Protein AF-A0A5P1F1Z2-F1 (afdb_monomer_lite)

Radius of gyration: 34.34 Å; chains: 1; bounding box: 66×101×132 Å

Sequence (337 aa):
MGNQSSQGMSGHKLADQNMMNNTSLPDGGVPPQYSQQPGVPIEAIGLPDGGVPPQSQAHASQMPQAHASQMPQNQAPQMPSSSQPIDLSSLEGPGSRTSATLPPAQSPPSAVRPGQVPRGAPAPVCFKTGLAHLEQNQLPDALSCLDEGFLALAKDQSRGADIKAQATICAQYKIAVAILQEISRLQKVQGAGTLSAKEEMARLSRHLGSLPLLAKHRINCIRTAIKRNMEVQNYAYAKQMLDLLLSKAPPTKQDELRSLIDMCVQRGLSNKSIDPLEDPSQFCAATLSRLSTIGHDICDLCGAKFSALSTPGCIICGMGSIKRSDSQAGPIPSPFG

pLDDT: mean 73.51, std 27.41, range [28.22, 98.69]

InterPro domains:
  IPR045160 Autophagy-related protein 16 [PTHR19878] (55-294)

Foldseek 3Di:
DDDDDDDDDDDDDDDDDDDDDDDDDDDDDDDDDDDDDDDDDDDDDDDDDDDDDDDDDDDDDDDDDDDDDDDDDDDDDDDDPPPDQDDPVVPDDPDDDDDDDDDDDDDDDPQDDQPDAPAPDALVVLQVNLVNCVVVVVLVNSLSSLLSSLVNLVVCVVVVDQCQVVLQQSLLSNLLSVLSVLLVVLVVPDDPDDLVSLLVNLLSLLLNLPGPYDPVSNLVSLVSNLSSQVVNLQLLSNLVSLVVCLVVDDPVCNVVSVVSNVVSVVSPNHRDRDDPPFDSNAAASVPRHGEDPAFWKAFPRRGGIHNDDPDQADPRSRPTGIDHPVVVPDPDPDPVD

Structure (mmCIF, N/CA/C/O backbone):
data_AF-A0A5P1F1Z2-F1
#
_entry.id   AF-A0A5P1F1Z2-F1
#
loop_
_atom_site.group_PDB
_atom_site.id
_atom_site.type_symbol
_atom_site.label_atom_id
_atom_site.label_alt_id
_atom_site.label_comp_id
_atom_site.label_asym_id
_atom_site.label_entity_id
_atom_site.label_seq_id
_atom_site.pdbx_PDB_ins_code
_atom_site.Cartn_x
_atom_site.Cartn_y
_atom_site.Cartn_z
_atom_site.occupancy
_atom_site.B_iso_or_equiv
_atom_site.auth_seq_id
_atom_site.auth_comp_id
_atom_site.auth_asym_id
_atom_site.auth_atom_id
_atom_site.pdbx_PDB_model_num
ATOM 1 N N . MET A 1 1 ? 8.628 5.276 -65.925 1.00 36.75 1 MET A N 1
ATOM 2 C CA . MET A 1 1 ? 9.294 5.919 -67.080 1.00 36.75 1 MET A CA 1
ATOM 3 C C . MET A 1 1 ? 8.549 7.216 -67.395 1.00 36.75 1 MET A C 1
ATOM 5 O O . MET A 1 1 ? 7.341 7.121 -67.527 1.00 36.75 1 MET A O 1
ATOM 9 N N . GLY A 1 2 ? 9.260 8.359 -67.473 1.00 35.97 2 GLY A N 1
ATOM 10 C CA . GLY A 1 2 ? 8.822 9.681 -68.009 1.00 35.97 2 GLY A CA 1
ATOM 11 C C . GLY A 1 2 ? 7.832 10.482 -67.135 1.00 35.97 2 GLY A C 1
ATOM 12 O O . GLY A 1 2 ? 6.721 10.006 -66.983 1.00 35.97 2 GLY A O 1
ATOM 13 N N . ASN A 1 3 ? 8.140 11.588 -66.421 1.00 37.88 3 ASN A N 1
ATOM 14 C CA . ASN A 1 3 ? 8.578 12.961 -66.819 1.00 37.88 3 ASN A CA 1
ATOM 15 C C . ASN A 1 3 ? 7.667 13.599 -67.898 1.00 37.88 3 ASN A C 1
ATOM 17 O O . ASN A 1 3 ? 7.377 12.911 -68.863 1.00 37.88 3 ASN A O 1
ATOM 21 N N . GLN A 1 4 ? 7.206 14.864 -67.898 1.00 38.91 4 GLN A N 1
ATOM 22 C CA . GLN A 1 4 ? 7.519 16.156 -67.237 1.00 38.91 4 GLN A CA 1
ATOM 23 C C . GLN A 1 4 ? 6.323 17.120 -67.531 1.00 38.91 4 GLN A C 1
ATOM 25 O O . GLN A 1 4 ? 5.710 16.989 -68.584 1.00 38.91 4 GLN A O 1
ATOM 30 N N . SER A 1 5 ? 5.825 17.930 -66.585 1.00 38.75 5 SER A N 1
ATOM 31 C CA . SER A 1 5 ? 6.079 19.381 -66.356 1.00 38.75 5 SER A CA 1
ATOM 32 C C . SER A 1 5 ? 5.550 20.393 -67.391 1.00 38.75 5 SER A C 1
ATOM 34 O O . SER A 1 5 ? 5.929 20.322 -68.555 1.00 38.75 5 SER A O 1
ATOM 36 N N . SER A 1 6 ? 4.801 21.407 -66.911 1.00 40.97 6 SER A N 1
ATOM 37 C CA . SER A 1 6 ? 4.864 22.867 -67.229 1.00 40.97 6 SER A CA 1
ATOM 38 C C . SER A 1 6 ? 3.566 23.567 -66.773 1.00 40.97 6 SER A C 1
ATOM 40 O O . SER A 1 6 ? 2.510 22.961 -66.874 1.00 40.97 6 SER A O 1
ATOM 42 N N . GLN A 1 7 ? 3.472 24.836 -66.368 1.00 37.56 7 GLN A N 1
ATOM 43 C CA . GLN A 1 7 ? 4.315 25.844 -65.706 1.00 37.56 7 GLN A CA 1
ATOM 44 C C . GLN A 1 7 ? 3.426 27.112 -65.601 1.00 37.56 7 GLN A C 1
ATOM 46 O O . GLN A 1 7 ? 2.549 27.312 -66.437 1.00 37.56 7 GLN A O 1
ATOM 51 N N . GLY A 1 8 ? 3.679 27.979 -64.619 1.00 30.83 8 GLY A N 1
ATOM 52 C CA . GLY A 1 8 ? 3.119 29.340 -64.521 1.00 30.83 8 GLY A CA 1
ATOM 53 C C . GLY A 1 8 ? 3.300 29.876 -63.096 1.00 30.83 8 GLY A C 1
ATOM 54 O O . GLY A 1 8 ? 2.526 29.516 -62.220 1.00 30.83 8 GLY A O 1
ATOM 55 N N . MET A 1 9 ? 4.484 30.399 -62.741 1.00 35.78 9 MET A N 1
ATOM 56 C CA . MET A 1 9 ? 4.899 31.825 -62.765 1.00 35.78 9 MET A CA 1
ATOM 57 C C . MET A 1 9 ? 4.014 32.745 -61.906 1.00 35.78 9 MET A C 1
ATOM 59 O O . MET A 1 9 ? 2.803 32.706 -62.041 1.00 35.78 9 MET A O 1
ATOM 63 N N . SER A 1 10 ? 4.498 33.681 -61.086 1.00 35.19 10 SER A N 1
ATOM 64 C CA . SER A 1 10 ? 5.821 34.039 -60.553 1.00 35.19 10 SER A CA 1
ATOM 65 C C . SER A 1 10 ? 5.610 35.187 -59.546 1.00 35.19 10 SER A C 1
ATOM 67 O O . SER A 1 10 ? 4.770 36.046 -59.790 1.00 35.19 10 SER A O 1
ATOM 69 N N . GLY A 1 11 ? 6.466 35.266 -58.518 1.00 31.22 11 GLY A N 1
ATOM 70 C CA . GLY A 1 11 ? 6.933 36.528 -57.916 1.00 31.22 11 GLY A CA 1
ATOM 71 C C . GLY A 1 11 ? 6.224 37.036 -56.648 1.00 31.22 11 GLY A C 1
ATOM 72 O O . GLY A 1 11 ? 5.019 36.918 -56.518 1.00 31.22 11 GLY A O 1
ATOM 73 N N . HIS A 1 12 ? 6.880 37.688 -55.684 1.00 35.38 12 HIS A N 1
ATOM 74 C CA . HIS A 1 12 ? 8.291 37.789 -55.286 1.00 35.38 12 HIS A CA 1
ATOM 75 C C . HIS A 1 12 ? 8.329 38.651 -53.996 1.00 35.38 12 HIS A C 1
ATOM 77 O O . HIS A 1 12 ? 7.700 39.697 -54.030 1.00 35.38 12 HIS A O 1
ATOM 83 N N . LYS A 1 13 ? 9.110 38.250 -52.963 1.00 33.03 13 LYS A N 1
ATOM 84 C CA . LYS A 1 13 ? 9.876 39.061 -51.951 1.00 33.03 13 LYS A CA 1
ATOM 85 C C . LYS A 1 13 ? 9.152 40.205 -51.172 1.00 33.03 13 LYS A C 1
ATOM 87 O O . LYS A 1 13 ? 8.266 40.842 -51.694 1.00 33.03 13 LYS A O 1
ATOM 92 N N . LEU A 1 14 ? 9.522 40.686 -49.980 1.00 35.00 14 LEU A N 1
ATOM 93 C CA . LEU A 1 14 ? 10.426 40.391 -48.853 1.00 35.00 14 LEU A CA 1
ATOM 94 C C . LEU A 1 14 ? 10.110 41.460 -47.770 1.00 35.00 14 LEU A C 1
ATOM 96 O O . LEU A 1 14 ? 9.787 42.584 -48.130 1.00 35.00 14 LEU A O 1
ATOM 100 N N . ALA A 1 15 ? 10.333 41.104 -46.501 1.00 31.34 15 ALA A N 1
ATOM 101 C CA . ALA A 1 15 ? 10.934 41.918 -45.429 1.00 31.34 15 ALA A CA 1
ATOM 102 C C . ALA A 1 15 ? 10.286 43.247 -44.939 1.00 31.34 15 ALA A C 1
ATOM 104 O O . ALA A 1 15 ? 10.324 44.268 -45.611 1.00 31.34 15 ALA A O 1
ATOM 105 N N . ASP A 1 16 ? 9.867 43.189 -43.663 1.00 32.97 16 ASP A N 1
ATOM 106 C CA . ASP A 1 16 ? 10.352 44.000 -42.522 1.00 32.97 16 ASP A CA 1
ATOM 107 C C . ASP A 1 16 ? 10.074 45.520 -42.464 1.00 32.97 16 ASP A C 1
ATOM 109 O O . ASP A 1 16 ? 10.599 46.281 -43.271 1.00 32.97 16 ASP A O 1
ATOM 113 N N . GLN A 1 17 ? 9.342 45.969 -41.426 1.00 34.69 17 GLN A N 1
ATOM 114 C CA . GLN A 1 17 ? 9.827 46.908 -40.386 1.00 34.69 17 GLN A CA 1
ATOM 115 C C . GLN A 1 17 ? 8.712 47.616 -39.582 1.00 34.69 17 GLN A C 1
ATOM 117 O O . GLN A 1 17 ? 7.729 48.107 -40.125 1.00 34.69 17 GLN A O 1
ATOM 122 N N . ASN A 1 18 ? 9.006 47.758 -38.282 1.00 32.47 18 ASN A N 1
ATOM 123 C CA . ASN A 1 18 ? 8.687 48.860 -37.361 1.00 32.47 18 ASN A CA 1
ATOM 124 C C . ASN A 1 18 ? 7.227 49.257 -37.078 1.00 32.47 18 ASN A C 1
ATOM 126 O O . ASN A 1 18 ? 6.595 50.002 -37.822 1.00 32.47 18 ASN A O 1
ATOM 130 N N . MET A 1 19 ? 6.790 48.954 -35.850 1.00 34.12 19 MET A N 1
ATOM 131 C CA . MET A 1 19 ? 5.831 49.782 -35.117 1.00 34.12 19 MET A CA 1
ATOM 132 C C . MET A 1 19 ? 6.546 50.547 -33.997 1.00 34.12 19 MET A C 1
ATOM 134 O O . MET A 1 19 ? 6.889 49.983 -32.962 1.00 34.12 19 MET A O 1
ATOM 138 N N . MET A 1 20 ? 6.719 51.852 -34.205 1.00 32.72 20 MET A N 1
ATOM 139 C CA . MET A 1 20 ? 6.842 52.852 -33.147 1.00 32.72 20 MET A CA 1
ATOM 140 C C . MET A 1 20 ? 5.587 53.720 -33.188 1.00 32.72 20 MET A C 1
ATOM 142 O O . MET A 1 20 ? 5.304 54.343 -34.208 1.00 32.72 20 MET A O 1
ATOM 146 N N . ASN A 1 21 ? 4.873 53.816 -32.068 1.00 33.59 21 ASN A N 1
ATOM 147 C CA . ASN A 1 21 ? 4.152 55.039 -31.746 1.00 33.59 21 ASN A CA 1
ATOM 148 C C . ASN A 1 21 ? 4.405 55.379 -30.277 1.00 33.59 21 ASN A C 1
ATOM 150 O O . ASN A 1 21 ? 4.153 54.573 -29.384 1.00 33.59 21 ASN A O 1
ATOM 154 N N . ASN A 1 22 ? 4.970 56.562 -30.071 1.00 30.83 22 ASN A N 1
ATOM 155 C CA . ASN A 1 22 ? 5.414 57.116 -28.804 1.00 30.83 22 ASN A CA 1
ATOM 156 C C . ASN A 1 22 ? 4.449 58.259 -28.459 1.00 30.83 22 ASN A C 1
ATOM 158 O O . ASN A 1 22 ? 4.303 59.178 -29.261 1.00 30.83 22 ASN A O 1
ATOM 162 N N . THR A 1 23 ? 3.797 58.222 -27.294 1.00 36.44 23 THR A N 1
ATOM 163 C CA . THR A 1 23 ? 3.084 59.390 -26.739 1.00 36.44 23 THR A CA 1
ATOM 164 C C . THR A 1 23 ? 3.276 59.433 -25.217 1.00 36.44 23 THR A C 1
ATOM 166 O O . THR A 1 23 ? 3.279 58.395 -24.563 1.00 36.44 23 THR A O 1
ATOM 169 N N . SER A 1 24 ? 3.514 60.638 -24.701 1.00 31.34 24 SER A N 1
ATOM 170 C CA . SER A 1 24 ? 4.320 60.986 -23.518 1.00 31.34 24 SER A CA 1
ATOM 171 C C . SER A 1 24 ? 3.648 60.945 -22.121 1.00 31.34 24 SER A C 1
ATOM 173 O O . SER A 1 24 ? 2.429 60.945 -21.998 1.00 31.34 24 SER A O 1
ATOM 175 N N . LEU A 1 25 ? 4.527 60.971 -21.100 1.00 40.53 25 LEU A N 1
ATOM 176 C CA . LEU A 1 25 ? 4.427 61.071 -19.615 1.00 40.53 25 LEU A CA 1
ATOM 177 C C . LEU A 1 25 ? 3.716 62.350 -19.058 1.00 40.53 25 LEU A C 1
ATOM 179 O O . LEU A 1 25 ? 3.569 63.283 -19.851 1.00 40.53 25 LEU A O 1
ATOM 183 N N . PRO A 1 26 ? 3.346 62.480 -17.740 1.00 49.75 26 PRO A N 1
ATOM 184 C CA . PRO A 1 26 ? 4.296 62.395 -16.601 1.00 49.75 26 PRO A CA 1
ATOM 185 C C . PRO A 1 26 ? 3.831 61.845 -15.217 1.00 49.75 26 PRO A C 1
ATOM 187 O O . PRO A 1 26 ? 2.659 61.859 -14.866 1.00 49.75 26 PRO A O 1
ATOM 190 N N . ASP A 1 27 ? 4.862 61.432 -14.461 1.00 34.22 27 ASP A N 1
ATOM 191 C CA . ASP A 1 27 ? 5.169 61.552 -13.014 1.00 34.22 27 ASP A CA 1
ATOM 192 C C . ASP A 1 27 ? 4.266 60.974 -11.895 1.00 34.22 27 ASP A C 1
ATOM 194 O O . ASP A 1 27 ? 3.055 61.177 -11.856 1.00 34.22 27 ASP A O 1
ATOM 198 N N . GLY A 1 28 ? 4.908 60.312 -10.913 1.00 32.97 28 GLY A N 1
ATOM 199 C CA . GLY A 1 28 ? 4.267 59.894 -9.656 1.00 32.97 28 GLY A CA 1
ATOM 200 C C . GLY A 1 28 ? 4.899 58.728 -8.870 1.00 32.97 28 GLY A C 1
ATOM 201 O O . GLY A 1 28 ? 4.294 57.668 -8.780 1.00 32.97 28 GLY A O 1
ATOM 202 N N . GLY A 1 29 ? 6.057 58.954 -8.233 1.00 33.00 29 GLY A N 1
ATOM 203 C CA . GLY A 1 29 ? 6.333 58.538 -6.838 1.00 33.00 29 GLY A CA 1
ATOM 204 C C . GLY A 1 29 ? 6.686 57.074 -6.488 1.00 33.00 29 GLY A C 1
ATOM 205 O O . GLY A 1 29 ? 5.835 56.192 -6.445 1.00 33.00 29 GLY A O 1
ATOM 206 N N . VAL A 1 30 ? 7.942 56.865 -6.076 1.00 53.56 30 VAL A N 1
ATOM 207 C CA . VAL A 1 30 ? 8.497 55.672 -5.394 1.00 53.56 30 VAL A CA 1
ATOM 208 C C . VAL A 1 30 ? 8.371 55.761 -3.851 1.00 53.56 30 VAL A C 1
ATOM 210 O O . VAL A 1 30 ? 8.338 56.872 -3.321 1.00 53.56 30 VAL A O 1
ATOM 213 N N . PRO A 1 31 ? 8.331 54.634 -3.101 1.00 40.84 31 PRO A N 1
ATOM 214 C CA . PRO A 1 31 ? 8.207 54.622 -1.632 1.00 40.84 31 PRO A CA 1
ATOM 215 C C . PRO A 1 31 ? 9.549 54.859 -0.892 1.00 40.84 31 PRO A C 1
ATOM 217 O O . PRO A 1 31 ? 10.604 54.516 -1.429 1.00 40.84 31 PRO A O 1
ATOM 220 N N . PRO A 1 32 ? 9.551 55.416 0.341 1.00 48.81 32 PRO A N 1
ATOM 221 C CA . PRO A 1 32 ? 10.775 55.901 0.982 1.00 48.81 32 PRO A CA 1
ATOM 222 C C . PRO A 1 32 ? 11.567 54.820 1.738 1.00 48.81 32 PRO A C 1
ATOM 224 O O . PRO A 1 32 ? 11.016 54.017 2.491 1.00 48.81 32 PRO A O 1
ATOM 227 N N . GLN A 1 33 ? 12.894 54.884 1.587 1.00 33.22 33 GLN A N 1
ATOM 228 C CA . GLN A 1 33 ? 13.887 54.340 2.516 1.00 33.22 33 GLN A CA 1
ATOM 229 C C . GLN A 1 33 ? 14.176 55.348 3.640 1.00 33.22 33 GLN A C 1
ATOM 231 O O . GLN A 1 33 ? 14.249 56.550 3.389 1.00 33.22 33 GLN A O 1
ATOM 236 N N . TYR A 1 34 ? 14.453 54.842 4.845 1.00 33.78 34 TYR A N 1
ATOM 237 C CA . TYR A 1 34 ? 15.241 55.549 5.857 1.00 33.78 34 TYR A CA 1
ATOM 238 C C . TYR A 1 34 ? 16.597 54.857 6.023 1.00 33.78 34 TYR A C 1
ATOM 240 O O . TYR A 1 34 ? 16.687 53.634 6.130 1.00 33.78 34 TYR A O 1
ATOM 248 N N . SER A 1 35 ? 17.642 55.674 6.032 1.00 35.44 35 SER A N 1
ATOM 249 C CA . SER A 1 35 ? 19.062 55.337 6.145 1.00 35.44 35 SER A CA 1
ATOM 250 C C . SER A 1 35 ? 19.679 55.972 7.398 1.00 35.44 35 SER A C 1
ATOM 252 O O . SER A 1 35 ? 19.131 56.955 7.895 1.00 35.44 35 SER A O 1
ATOM 254 N N . GLN A 1 36 ? 20.831 55.421 7.825 1.00 32.22 36 GLN A N 1
ATOM 255 C CA . GLN A 1 36 ? 22.017 55.999 8.517 1.00 32.22 36 GLN A CA 1
ATOM 256 C C . GLN A 1 36 ? 22.515 55.008 9.608 1.00 32.22 36 GLN A C 1
ATOM 258 O O . GLN A 1 36 ? 21.797 54.767 10.568 1.00 32.22 36 GLN A O 1
ATOM 263 N N . GLN A 1 37 ? 23.591 54.220 9.421 1.00 33.00 37 GLN A N 1
ATOM 264 C CA . GLN A 1 37 ? 25.056 54.500 9.460 1.00 33.00 37 GLN A CA 1
ATOM 265 C C . GLN A 1 37 ? 25.729 54.145 10.828 1.00 33.00 37 GLN A C 1
ATOM 267 O O . GLN A 1 37 ? 25.004 53.906 11.787 1.00 33.00 37 GLN A O 1
ATOM 272 N N . PRO A 1 38 ? 27.072 53.937 10.912 1.00 47.50 38 PRO A N 1
ATOM 273 C CA . PRO A 1 38 ? 27.681 52.679 11.384 1.00 47.50 38 PRO A CA 1
ATOM 274 C C . PRO A 1 38 ? 28.637 52.800 12.598 1.00 47.50 38 PRO A C 1
ATOM 276 O O . PRO A 1 38 ? 29.061 53.890 12.966 1.00 47.50 38 PRO A O 1
ATOM 279 N N . GLY A 1 39 ? 29.064 51.656 13.158 1.00 28.84 39 GLY A N 1
ATOM 280 C CA . GLY A 1 39 ? 30.147 51.562 14.148 1.00 28.84 39 GLY A CA 1
ATOM 281 C C . GLY A 1 39 ? 30.684 50.129 14.319 1.00 28.84 39 GLY A C 1
ATOM 282 O O . GLY A 1 39 ? 29.922 49.172 14.385 1.00 28.84 39 GLY A O 1
ATOM 283 N N . VAL A 1 40 ? 32.007 50.003 14.369 1.00 32.97 40 VAL A N 1
ATOM 284 C CA . VAL A 1 40 ? 32.873 48.817 14.584 1.00 32.97 40 VAL A CA 1
ATOM 285 C C . VAL A 1 40 ? 33.793 49.132 15.799 1.00 32.97 40 VAL A C 1
ATOM 287 O O . VAL A 1 40 ? 33.890 50.328 16.084 1.00 32.97 40 VAL A O 1
ATOM 290 N N . PRO A 1 41 ? 34.577 48.223 16.453 1.00 44.91 41 PRO A N 1
ATOM 291 C CA . PRO A 1 41 ? 34.673 46.742 16.396 1.00 44.91 41 PRO A CA 1
ATOM 292 C C . PRO A 1 41 ? 35.081 46.001 17.741 1.00 44.91 41 PRO A C 1
ATOM 294 O O . PRO A 1 41 ? 35.204 46.618 18.789 1.00 44.91 41 PRO A O 1
ATOM 297 N N . ILE A 1 42 ? 35.354 44.678 17.623 1.00 32.62 42 ILE A N 1
ATOM 298 C CA . ILE A 1 42 ? 36.242 43.702 18.353 1.00 32.62 42 ILE A CA 1
ATOM 299 C C . ILE A 1 42 ? 35.989 43.183 19.804 1.00 32.62 42 ILE A C 1
ATOM 301 O O . ILE A 1 42 ? 35.963 43.921 20.779 1.00 32.62 42 ILE A O 1
ATOM 305 N N . GLU A 1 43 ? 36.010 41.835 19.869 1.00 29.06 43 GLU A N 1
ATOM 306 C CA . GLU A 1 43 ? 36.774 40.916 20.756 1.00 29.06 43 GLU A CA 1
ATOM 307 C C . GLU A 1 43 ? 36.082 40.125 21.884 1.00 29.06 43 GLU A C 1
ATOM 309 O O . GLU A 1 43 ? 35.294 40.618 22.681 1.00 29.06 43 GLU A O 1
ATOM 314 N N . ALA A 1 44 ? 36.409 38.828 21.890 1.00 37.28 44 ALA A N 1
ATOM 315 C CA . ALA A 1 44 ? 35.877 37.735 22.695 1.00 37.28 44 ALA A CA 1
ATOM 316 C C . ALA A 1 44 ? 36.915 37.261 23.727 1.00 37.28 44 ALA A C 1
ATOM 318 O O . ALA A 1 44 ? 38.100 37.417 23.461 1.00 37.28 44 ALA A O 1
ATOM 319 N N . ILE A 1 45 ? 36.481 36.615 24.825 1.00 33.84 45 ILE A N 1
ATOM 320 C CA . ILE A 1 45 ? 37.010 35.355 25.421 1.00 33.84 45 ILE A CA 1
ATOM 321 C C . ILE A 1 45 ? 36.436 35.151 26.846 1.00 33.84 45 ILE A C 1
ATOM 323 O O . ILE A 1 45 ? 36.417 36.091 27.635 1.00 33.84 45 ILE A O 1
ATOM 327 N N . GLY A 1 46 ? 36.050 33.908 27.195 1.00 28.50 46 GLY A N 1
ATOM 328 C CA . GLY A 1 46 ? 36.019 33.413 28.590 1.00 28.50 46 GLY A CA 1
ATOM 329 C C . GLY A 1 46 ? 34.849 32.492 29.007 1.00 28.50 46 GLY A C 1
ATOM 330 O O . GLY A 1 46 ? 33.791 32.979 29.380 1.00 28.50 46 GLY A O 1
ATOM 331 N N . LEU A 1 47 ? 35.066 31.167 29.004 1.00 33.94 47 LEU A N 1
ATOM 332 C CA . LEU A 1 47 ? 34.354 30.122 29.798 1.00 33.94 47 LEU A CA 1
ATOM 333 C C . LEU A 1 47 ? 34.880 30.132 31.274 1.00 33.94 47 LEU A C 1
ATOM 335 O O . LEU A 1 47 ? 35.892 30.812 31.469 1.00 33.94 47 LEU A O 1
ATOM 339 N N . PRO A 1 48 ? 34.410 29.335 32.283 1.00 51.03 48 PRO A N 1
ATOM 340 C CA . PRO A 1 48 ? 33.267 28.397 32.396 1.00 51.03 48 PRO A CA 1
ATOM 341 C C . PRO A 1 48 ? 32.509 28.375 33.778 1.00 51.03 48 PRO A C 1
ATOM 343 O O . PRO A 1 48 ? 32.844 29.093 34.711 1.00 51.03 48 PRO A O 1
ATOM 346 N N . ASP A 1 49 ? 31.522 27.465 33.862 1.00 35.19 49 ASP A N 1
ATOM 347 C CA . ASP A 1 49 ? 31.063 26.577 34.968 1.00 35.19 49 ASP A CA 1
ATOM 348 C C . ASP A 1 49 ? 30.536 27.038 36.355 1.00 35.19 49 ASP A C 1
ATOM 350 O O . ASP A 1 49 ? 31.205 27.715 37.127 1.00 35.19 49 ASP A O 1
ATOM 354 N N . GLY A 1 50 ? 29.400 26.416 36.733 1.00 31.84 50 GLY A N 1
ATOM 355 C CA . GLY A 1 50 ? 29.146 25.856 38.075 1.00 31.84 50 GLY A CA 1
ATOM 356 C C . GLY A 1 50 ? 28.321 26.666 39.093 1.00 31.84 50 GLY A C 1
ATOM 357 O O . GLY A 1 50 ? 28.792 27.661 39.630 1.00 31.84 50 GLY A O 1
ATOM 358 N N . GLY A 1 51 ? 27.142 26.155 39.495 1.00 29.02 51 GLY A N 1
ATOM 359 C CA . GLY A 1 51 ? 26.502 26.545 40.769 1.00 29.02 51 GLY A CA 1
ATOM 360 C C . GLY A 1 51 ? 25.011 26.197 40.933 1.00 29.02 51 GLY A C 1
ATOM 361 O O . GLY A 1 51 ? 24.155 26.773 40.273 1.00 29.02 51 GLY A O 1
ATOM 362 N N . VAL A 1 52 ? 24.702 25.277 41.854 1.00 44.22 52 VAL A N 1
ATOM 363 C CA . VAL A 1 52 ? 23.364 24.853 42.345 1.00 44.22 52 VAL A CA 1
ATOM 364 C C . VAL A 1 52 ? 22.805 25.835 43.401 1.00 44.22 52 VAL A C 1
ATOM 366 O O . VAL A 1 52 ? 23.613 26.364 44.162 1.00 44.22 52 VAL A O 1
ATOM 369 N N . PRO A 1 53 ? 21.472 26.019 43.571 1.00 39.44 53 PRO A N 1
ATOM 370 C CA . PRO A 1 53 ? 20.918 26.738 44.727 1.00 39.44 53 PRO A CA 1
ATOM 371 C C . PRO A 1 53 ? 20.334 25.812 45.831 1.00 39.44 53 PRO A C 1
ATOM 373 O O . PRO A 1 53 ? 19.776 24.758 45.510 1.00 39.44 53 PRO A O 1
ATOM 376 N N . PRO A 1 54 ? 20.424 26.196 47.127 1.00 46.91 54 PRO A N 1
ATOM 377 C CA . PRO A 1 54 ? 19.941 25.415 48.271 1.00 46.91 54 PRO A CA 1
ATOM 378 C C . PRO A 1 54 ? 18.522 25.789 48.753 1.00 46.91 54 PRO A C 1
ATOM 380 O O . PRO A 1 54 ? 17.956 26.819 48.392 1.00 46.91 54 PRO A O 1
ATOM 383 N N . GLN A 1 55 ? 17.973 24.903 49.594 1.00 41.97 55 GLN A N 1
ATOM 384 C CA . GLN A 1 55 ? 16.667 24.955 50.266 1.00 41.97 55 GLN A CA 1
ATOM 385 C C . GLN A 1 55 ? 16.549 26.058 51.333 1.00 41.97 55 GLN A C 1
ATOM 387 O O . GLN A 1 55 ? 17.502 26.300 52.072 1.00 41.97 55 GLN A O 1
ATOM 392 N N . SER A 1 56 ? 15.321 26.557 51.535 1.00 33.09 56 SER A N 1
ATOM 393 C CA . SER A 1 56 ? 14.907 27.259 52.761 1.00 33.09 56 SER A CA 1
ATOM 394 C C . SER A 1 56 ? 13.498 26.843 53.192 1.00 33.09 56 SER A C 1
ATOM 396 O O . SER A 1 56 ? 12.556 26.863 52.403 1.00 33.09 56 SER A O 1
ATOM 398 N N . GLN A 1 57 ? 13.387 26.465 54.465 1.00 36.50 57 GLN A N 1
ATOM 399 C CA . GLN A 1 57 ? 12.174 26.110 55.204 1.00 36.50 57 GLN A CA 1
ATOM 400 C C . GLN A 1 57 ? 11.345 27.354 55.568 1.00 36.50 57 GLN A C 1
ATOM 402 O O . GLN A 1 57 ? 11.906 28.426 55.785 1.00 36.50 57 GLN A O 1
ATOM 407 N N . ALA A 1 58 ? 10.030 27.194 55.751 1.00 31.52 58 ALA A N 1
ATOM 408 C CA . ALA A 1 58 ? 9.197 28.163 56.465 1.00 31.52 58 ALA A CA 1
ATOM 409 C C . ALA A 1 58 ? 8.226 27.455 57.424 1.00 31.52 58 ALA A C 1
ATOM 411 O O . ALA A 1 58 ? 7.557 26.486 57.066 1.00 31.52 58 ALA A O 1
ATOM 412 N N . HIS A 1 59 ? 8.220 27.956 58.659 1.00 31.08 59 HIS A N 1
ATOM 413 C CA . HIS A 1 59 ? 7.450 27.521 59.821 1.00 31.08 59 HIS A CA 1
ATOM 414 C C . HIS A 1 59 ? 5.975 27.963 59.775 1.00 31.08 59 HIS A C 1
ATOM 416 O O . HIS A 1 59 ? 5.620 28.957 59.148 1.00 31.08 59 HIS A O 1
ATOM 422 N N . ALA A 1 60 ? 5.144 27.224 60.514 1.00 30.25 60 ALA A N 1
ATOM 423 C CA . ALA A 1 60 ? 3.710 27.423 60.714 1.00 30.25 60 ALA A CA 1
ATOM 424 C C . ALA A 1 60 ? 3.364 28.460 61.803 1.00 30.25 60 ALA A C 1
ATOM 426 O O . ALA A 1 60 ? 4.061 28.516 62.813 1.00 30.25 60 ALA A O 1
ATOM 427 N N . SER A 1 61 ? 2.220 29.152 61.644 1.00 28.33 61 SER A N 1
ATOM 428 C CA . SER A 1 61 ? 1.466 29.846 62.710 1.00 28.33 61 SER A CA 1
ATOM 429 C C . SER A 1 61 ? -0.034 30.004 62.365 1.00 28.33 61 SER A C 1
ATOM 431 O O . SER A 1 61 ? -0.377 30.733 61.445 1.00 28.33 61 SER A O 1
ATOM 433 N N . GLN A 1 62 ? -0.879 29.293 63.128 1.00 30.80 62 GLN A N 1
ATOM 434 C CA . GLN A 1 62 ? -2.191 29.628 63.747 1.00 30.80 62 GLN A CA 1
ATOM 435 C C . GLN A 1 62 ? -3.404 30.235 62.965 1.00 30.80 62 GLN A C 1
ATOM 437 O O . GLN A 1 62 ? -3.293 31.127 62.139 1.00 30.80 62 GLN A O 1
ATOM 442 N N . MET A 1 63 ? -4.587 29.701 63.333 1.00 30.81 63 MET A N 1
ATOM 443 C CA . MET A 1 63 ? -6.011 29.897 62.919 1.00 30.81 63 MET A CA 1
ATOM 444 C C . MET A 1 63 ? -6.668 31.211 63.469 1.00 30.81 63 MET A C 1
ATOM 446 O O . MET A 1 63 ? -5.944 31.880 64.205 1.00 30.81 63 MET A O 1
ATOM 450 N N . PRO A 1 64 ? -7.983 31.586 63.262 1.00 47.81 64 PRO A N 1
ATOM 451 C CA . PRO A 1 64 ? -9.194 30.749 63.018 1.00 47.81 64 PRO A CA 1
ATOM 452 C C . PRO A 1 64 ? -10.349 31.251 62.076 1.00 47.81 64 PRO A C 1
ATOM 454 O O . PRO A 1 64 ? -10.526 32.434 61.827 1.00 47.81 64 PRO A O 1
ATOM 457 N N . GLN A 1 65 ? -11.168 30.266 61.647 1.00 31.75 65 GLN A N 1
ATOM 458 C CA . GLN A 1 65 ? -12.635 30.191 61.367 1.00 31.75 65 GLN A CA 1
ATOM 459 C C . GLN A 1 65 ?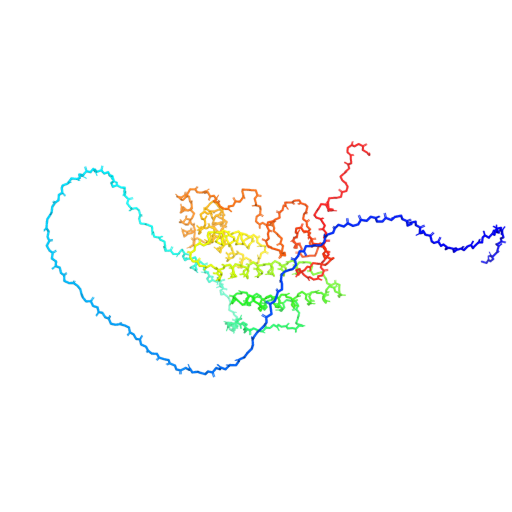 -13.440 31.277 60.600 1.00 31.75 65 GLN A C 1
ATOM 461 O O . GLN A 1 65 ? -13.584 32.398 61.070 1.00 31.75 65 GLN A O 1
ATOM 466 N N . ALA A 1 66 ? -14.194 30.835 59.569 1.00 29.23 66 ALA A N 1
ATOM 467 C CA . ALA A 1 66 ? -15.618 31.170 59.335 1.00 29.23 66 ALA A CA 1
ATOM 468 C C . ALA A 1 66 ? -16.297 30.202 58.321 1.00 29.23 66 ALA A C 1
ATOM 470 O O . ALA A 1 66 ? -15.632 29.478 57.588 1.00 29.23 66 ALA A O 1
ATOM 471 N N . HIS A 1 67 ? -17.632 30.173 58.354 1.00 29.36 67 HIS A N 1
ATOM 472 C CA . HIS A 1 67 ? -18.590 29.113 57.998 1.00 29.36 67 HIS A CA 1
ATOM 473 C C . HIS A 1 67 ? -19.070 28.973 56.526 1.00 29.36 67 HIS A C 1
ATOM 475 O O . HIS A 1 67 ? -19.110 29.950 55.791 1.00 29.36 67 HIS A O 1
ATOM 481 N N . ALA A 1 68 ? -19.642 27.777 56.250 1.00 29.42 68 ALA A N 1
ATOM 482 C CA . ALA A 1 68 ? -20.771 27.436 55.344 1.00 29.42 68 ALA A CA 1
ATOM 483 C C . ALA A 1 68 ? -20.496 27.447 53.812 1.00 29.42 68 ALA A C 1
ATOM 485 O O . ALA A 1 68 ? -19.810 28.317 53.309 1.00 29.42 68 ALA A O 1
ATOM 486 N N . SER A 1 69 ? -20.971 26.526 52.958 1.00 32.38 69 SER A N 1
ATOM 487 C CA . SER A 1 69 ? -22.171 25.673 52.970 1.00 32.38 69 SER A CA 1
ATOM 488 C C . SER A 1 69 ? -21.968 24.413 52.104 1.00 32.38 69 SER A C 1
ATOM 490 O O . SER A 1 69 ? -21.239 24.440 51.115 1.00 32.38 69 SER A O 1
ATOM 492 N N . GLN A 1 70 ? -22.648 23.324 52.469 1.00 32.38 70 GLN A N 1
ATOM 493 C CA . GLN A 1 70 ? -22.731 22.049 51.744 1.00 32.38 70 GLN A CA 1
ATOM 494 C C . GLN A 1 70 ? -23.832 22.081 50.670 1.00 32.38 70 GLN A C 1
ATOM 496 O O . GLN A 1 70 ? -24.908 22.615 50.921 1.00 32.38 70 GLN A O 1
ATOM 501 N N . MET A 1 71 ? -23.598 21.416 49.533 1.00 32.06 71 MET A N 1
ATOM 502 C CA . MET A 1 71 ? -24.635 20.877 48.638 1.00 32.06 71 MET A CA 1
ATOM 503 C C . MET A 1 71 ? -24.146 19.536 48.045 1.00 32.06 71 MET A C 1
ATOM 505 O O . MET A 1 71 ? -22.977 19.454 47.661 1.00 32.06 71 MET A O 1
ATOM 509 N N . PRO A 1 72 ? -24.987 18.482 47.976 1.00 43.81 72 PRO A N 1
ATOM 510 C CA . PRO A 1 72 ? -24.589 17.145 47.532 1.00 43.81 72 PRO A CA 1
ATOM 511 C C . PRO A 1 72 ? -25.016 16.862 46.082 1.00 43.81 72 PRO A C 1
ATOM 513 O O . PRO A 1 72 ? -26.141 17.187 45.709 1.00 43.81 72 PRO A O 1
ATOM 516 N N . GLN A 1 73 ? -24.186 16.180 45.278 1.00 29.09 73 GLN A N 1
ATOM 517 C CA . GLN A 1 73 ? -24.693 15.485 44.084 1.00 29.09 73 GLN A CA 1
ATOM 518 C C . GLN A 1 73 ? -23.785 14.358 43.555 1.00 29.09 73 GLN A C 1
ATOM 520 O O . GLN A 1 73 ? -22.675 14.578 43.085 1.00 29.09 73 GLN A O 1
ATOM 525 N N . ASN A 1 74 ? -24.361 13.154 43.616 1.00 30.56 74 ASN A N 1
ATOM 526 C CA . ASN A 1 74 ? -24.279 12.015 42.698 1.00 30.56 74 ASN A CA 1
ATOM 527 C C . ASN A 1 74 ? -22.920 11.371 42.376 1.00 30.56 74 ASN A C 1
ATOM 529 O O . ASN A 1 74 ? -22.197 11.758 41.461 1.00 30.56 74 ASN A O 1
ATOM 533 N N . GLN A 1 75 ? -22.693 10.237 43.045 1.00 33.00 75 GLN A N 1
ATOM 534 C CA . GLN A 1 75 ? -21.791 9.171 42.615 1.00 33.00 75 GLN A CA 1
ATOM 535 C C . GLN A 1 75 ? -22.288 8.550 41.298 1.00 33.00 75 GLN A C 1
ATOM 537 O O . GLN A 1 75 ? -23.343 7.919 41.255 1.00 33.00 75 GLN A O 1
ATOM 542 N N . ALA A 1 76 ? -21.504 8.700 40.232 1.00 32.09 76 ALA A N 1
ATOM 543 C CA . ALA A 1 76 ? -21.572 7.844 39.052 1.00 32.09 76 ALA A CA 1
ATOM 544 C C . ALA A 1 76 ? -20.587 6.668 39.227 1.00 32.09 76 ALA A C 1
ATOM 546 O O . ALA A 1 76 ? -19.482 6.885 39.736 1.00 32.09 76 ALA A O 1
ATOM 547 N N . PRO A 1 77 ? -20.936 5.433 38.820 1.00 34.84 77 PRO A N 1
ATOM 548 C CA . PRO A 1 77 ? -20.030 4.297 38.932 1.00 34.84 77 PRO A CA 1
ATOM 549 C C . PRO A 1 77 ? -18.845 4.472 37.973 1.00 34.84 77 PRO A C 1
ATOM 551 O O . PRO A 1 77 ? -19.010 4.557 36.755 1.00 34.84 77 PRO A O 1
ATOM 554 N N . GLN A 1 78 ? -17.636 4.532 38.533 1.00 28.22 78 GLN A N 1
ATOM 555 C CA . GLN A 1 78 ? -16.397 4.547 37.763 1.00 28.22 78 GLN A CA 1
ATOM 556 C C . GLN A 1 78 ? -16.156 3.166 37.144 1.00 28.22 78 GLN A C 1
ATOM 558 O O . GLN A 1 78 ? -15.811 2.209 37.832 1.00 28.22 78 GLN A O 1
ATOM 563 N N . MET A 1 79 ? -16.330 3.070 35.827 1.00 34.44 79 MET A N 1
ATOM 564 C CA . MET A 1 79 ? -15.819 1.956 35.030 1.00 34.44 79 MET A CA 1
ATOM 565 C C . MET A 1 79 ? -14.311 2.160 34.817 1.00 34.44 79 MET A C 1
ATOM 567 O O . MET A 1 79 ? -13.915 3.242 34.373 1.00 34.44 79 MET A O 1
ATOM 571 N N . PRO A 1 80 ? -13.452 1.165 35.101 1.00 31.14 80 PRO A N 1
ATOM 572 C CA . PRO A 1 80 ? -12.014 1.317 34.935 1.00 31.14 80 PRO A CA 1
ATOM 573 C C . PRO A 1 80 ? -11.662 1.459 33.451 1.00 31.14 80 PRO A C 1
ATOM 575 O O . PRO A 1 80 ? -11.793 0.530 32.652 1.00 31.14 80 PRO A O 1
ATOM 578 N N . SER A 1 81 ? -11.182 2.645 33.083 1.00 30.03 81 SER A N 1
ATOM 579 C CA . SER A 1 81 ? -10.519 2.914 31.813 1.00 30.03 81 SER A CA 1
ATOM 580 C C . SER A 1 81 ? -9.170 2.192 31.786 1.00 30.03 81 SER A C 1
ATOM 582 O O . SER A 1 81 ? -8.131 2.774 32.091 1.00 30.03 81 SER A O 1
ATOM 584 N N . SER A 1 82 ? -9.175 0.905 31.442 1.00 30.98 82 SER A N 1
ATOM 585 C CA . SER A 1 82 ? -7.942 0.185 31.124 1.00 30.98 82 SER A CA 1
ATOM 586 C C . SER A 1 82 ? -7.476 0.618 29.733 1.00 30.98 82 SER A C 1
ATOM 588 O O . SER A 1 82 ? -7.876 0.064 28.711 1.00 30.98 82 SER A O 1
ATOM 590 N N . SER A 1 83 ? -6.659 1.666 29.686 1.00 37.03 83 SER A N 1
ATOM 591 C CA . SER A 1 83 ? -5.887 2.097 28.516 1.00 37.03 83 SER A CA 1
ATOM 592 C C . SER A 1 83 ? -4.619 1.249 28.359 1.00 37.03 83 SER A C 1
ATOM 594 O O . SER A 1 83 ? -3.526 1.768 28.142 1.00 37.03 83 SER A O 1
ATOM 596 N N . GLN A 1 84 ? -4.751 -0.073 28.487 1.00 31.81 84 GLN A N 1
ATOM 597 C CA . GLN A 1 84 ? -3.689 -0.999 28.112 1.00 31.81 84 GLN A CA 1
ATOM 598 C C . GLN A 1 84 ? -3.676 -1.108 26.577 1.00 31.81 84 GLN A C 1
ATOM 600 O O . GLN A 1 84 ? -4.732 -1.319 25.970 1.00 31.81 84 GLN A O 1
ATOM 605 N N . PRO A 1 85 ? -2.523 -0.921 25.914 1.00 39.53 85 PRO A N 1
ATOM 606 C CA . PRO A 1 85 ? -2.425 -1.105 24.474 1.00 39.53 85 PRO A CA 1
ATOM 607 C C . PRO A 1 85 ? -2.774 -2.555 24.124 1.00 39.53 85 PRO A C 1
ATOM 609 O O . PRO A 1 85 ? -2.165 -3.486 24.639 1.00 39.53 85 PRO A O 1
ATOM 612 N N . ILE A 1 86 ? -3.761 -2.740 23.243 1.00 50.53 86 ILE A N 1
ATOM 613 C CA . ILE A 1 86 ? -4.161 -4.061 22.745 1.00 50.53 86 ILE A CA 1
ATOM 614 C C . ILE A 1 86 ? -2.968 -4.656 21.985 1.00 50.53 86 ILE A C 1
ATOM 616 O O . ILE A 1 86 ? -2.513 -4.095 20.976 1.00 50.53 86 ILE A O 1
ATOM 620 N N . ASP A 1 87 ? -2.443 -5.766 22.499 1.00 42.16 87 ASP A N 1
ATOM 621 C CA . ASP A 1 87 ? -1.351 -6.503 21.881 1.00 42.16 87 ASP A CA 1
ATOM 622 C C . ASP A 1 87 ? -1.913 -7.543 20.905 1.00 42.16 87 ASP A C 1
ATOM 624 O O . ASP A 1 87 ? -2.431 -8.577 21.298 1.00 42.16 87 ASP A O 1
ATOM 628 N N . LEU A 1 88 ? -1.840 -7.233 19.609 1.00 55.81 88 LEU A N 1
ATOM 629 C CA . LEU A 1 88 ? -2.281 -8.108 18.514 1.00 55.81 88 LEU A CA 1
ATOM 630 C C . LEU A 1 88 ? -1.137 -8.997 17.988 1.00 55.81 88 LEU A C 1
ATOM 632 O O . LEU A 1 88 ? -1.272 -9.625 16.932 1.00 55.81 88 LEU A O 1
ATOM 636 N N . SER A 1 89 ? 0.011 -9.008 18.677 1.00 44.06 89 SER A N 1
ATOM 637 C CA . SER A 1 89 ? 1.225 -9.719 18.252 1.00 44.06 89 SER A CA 1
ATOM 638 C C . SER A 1 89 ? 1.108 -11.240 18.424 1.00 44.06 89 SER A C 1
ATOM 640 O O . SER A 1 89 ? 1.784 -11.993 17.729 1.00 44.06 89 SER A O 1
ATOM 642 N N . SER A 1 90 ? 0.187 -11.719 19.265 1.00 40.41 90 SER A N 1
ATOM 643 C CA . SER A 1 90 ? -0.046 -13.144 19.565 1.00 40.41 90 SER A CA 1
ATOM 644 C C . SER A 1 90 ? -0.656 -13.949 18.404 1.00 40.41 90 SER A C 1
ATOM 646 O O . SER A 1 90 ? -0.779 -15.173 18.466 1.00 40.41 90 SER A O 1
ATOM 648 N N . LEU A 1 91 ? -1.021 -13.287 17.302 1.00 45.28 91 LEU A N 1
ATOM 649 C CA . LEU A 1 91 ? -1.700 -13.902 16.163 1.00 45.28 91 LEU A CA 1
ATOM 650 C C . LEU A 1 91 ? -0.751 -14.460 15.083 1.00 45.28 91 LEU A C 1
ATOM 652 O O . LEU A 1 91 ? -1.224 -14.859 14.006 1.00 45.28 91 LEU A O 1
ATOM 656 N N . GLU A 1 92 ? 0.549 -14.585 15.342 1.00 45.00 92 GLU A N 1
ATOM 657 C CA . GLU A 1 92 ? 1.453 -15.394 14.513 1.00 45.00 92 GLU A CA 1
ATOM 658 C C . GLU A 1 92 ? 1.156 -16.887 14.720 1.00 45.00 92 GLU A C 1
ATOM 660 O O . GLU A 1 92 ? 0.854 -17.346 15.817 1.00 45.00 92 GLU A O 1
ATOM 665 N N . GLY A 1 93 ? 1.039 -17.645 13.632 1.00 39.66 93 GLY A N 1
ATOM 666 C CA . GLY A 1 93 ? 0.765 -19.080 13.674 1.00 39.66 93 GLY A CA 1
ATOM 667 C C . GLY A 1 93 ? 1.938 -19.819 13.045 1.00 39.66 93 GLY A C 1
ATOM 668 O O . GLY A 1 93 ? 2.331 -19.434 11.941 1.00 39.66 93 GLY A O 1
ATOM 669 N N . PRO A 1 94 ? 2.499 -20.855 13.690 1.00 38.00 94 PRO A N 1
ATOM 670 C CA . PRO A 1 94 ? 3.478 -21.709 13.040 1.00 38.00 94 PRO A CA 1
ATOM 671 C C . PRO A 1 94 ? 2.815 -22.420 11.854 1.00 38.00 94 PRO A C 1
ATOM 673 O O . PRO A 1 94 ? 1.728 -22.987 11.969 1.00 38.00 94 PRO A O 1
ATOM 676 N N . GLY A 1 95 ? 3.458 -22.342 10.689 1.00 36.44 95 GLY A N 1
ATOM 677 C CA . GLY A 1 95 ? 3.016 -23.036 9.485 1.00 36.44 95 GLY A CA 1
ATOM 678 C C . GLY A 1 95 ? 2.986 -24.546 9.714 1.00 36.44 95 GLY A C 1
ATOM 679 O O . GLY A 1 95 ? 3.976 -25.132 10.149 1.00 36.44 95 GLY A O 1
ATOM 680 N N . SER A 1 96 ? 1.847 -25.167 9.415 1.00 28.91 96 SER A N 1
ATOM 681 C CA . SER A 1 96 ? 1.658 -26.615 9.499 1.00 28.91 96 SER A CA 1
ATOM 682 C C . SER A 1 96 ? 2.521 -27.319 8.444 1.00 28.91 96 SER A C 1
ATOM 684 O O . SER A 1 96 ? 2.308 -27.140 7.245 1.00 28.91 96 SER A O 1
ATOM 686 N N . ARG A 1 97 ? 3.523 -28.090 8.887 1.00 33.75 97 ARG A N 1
ATOM 687 C CA . ARG A 1 97 ? 4.287 -29.038 8.063 1.00 33.75 97 ARG A CA 1
ATOM 688 C C . ARG A 1 97 ? 3.779 -30.442 8.382 1.00 33.75 97 ARG A C 1
ATOM 690 O O . ARG A 1 97 ? 3.986 -30.927 9.489 1.00 33.75 97 ARG A O 1
ATOM 697 N N . THR A 1 98 ? 3.135 -31.100 7.426 1.00 31.62 98 THR A N 1
ATOM 698 C CA . THR A 1 98 ? 2.862 -32.541 7.490 1.00 31.62 98 THR A CA 1
ATOM 699 C C . THR A 1 98 ? 4.090 -33.311 7.007 1.00 31.62 98 THR A C 1
ATOM 701 O O . THR A 1 98 ? 4.565 -33.086 5.894 1.00 31.62 98 THR A O 1
ATOM 704 N N . SER A 1 99 ? 4.609 -34.194 7.861 1.00 31.89 99 SER A N 1
ATOM 705 C CA . SER A 1 99 ? 5.753 -35.070 7.599 1.00 31.89 99 SER A CA 1
ATOM 706 C C . SER A 1 99 ? 5.476 -36.101 6.503 1.00 31.89 99 SER A C 1
ATOM 708 O O . SER A 1 99 ? 4.547 -36.895 6.621 1.00 31.89 99 SER A O 1
ATOM 710 N N . ALA A 1 100 ? 6.369 -36.162 5.517 1.00 33.03 100 ALA A N 1
ATOM 711 C CA . ALA A 1 100 ? 6.804 -37.399 4.876 1.00 33.03 100 ALA A CA 1
ATOM 712 C C . ALA A 1 100 ? 8.300 -37.261 4.525 1.00 33.03 100 ALA A C 1
ATOM 714 O O . ALA A 1 100 ? 8.762 -36.211 4.083 1.00 33.03 100 ALA A O 1
ATOM 715 N N . THR A 1 101 ? 9.048 -38.311 4.836 1.00 36.94 101 THR A N 1
ATOM 716 C CA . THR A 1 101 ? 10.501 -38.430 5.020 1.00 36.94 101 THR A CA 1
ATOM 717 C C . THR A 1 101 ? 11.360 -38.028 3.812 1.00 36.94 101 THR A C 1
ATOM 719 O O . THR A 1 101 ? 11.358 -38.743 2.820 1.00 36.94 101 THR A O 1
ATOM 722 N N . LEU A 1 102 ? 12.173 -36.965 3.930 1.00 33.53 102 LEU A N 1
ATOM 723 C CA . LEU A 1 102 ? 13.323 -36.636 3.059 1.00 33.53 102 LEU A CA 1
ATOM 724 C C . LEU A 1 102 ? 14.400 -35.868 3.881 1.00 33.53 102 LEU A C 1
ATOM 726 O O . LEU A 1 102 ? 14.040 -35.232 4.875 1.00 33.53 102 LEU A O 1
ATOM 730 N N . PRO A 1 103 ? 15.708 -35.962 3.535 1.00 36.91 103 PRO A N 1
ATOM 731 C CA . PRO A 1 103 ? 16.844 -35.586 4.400 1.00 36.91 103 PRO A CA 1
ATOM 732 C C . PRO A 1 103 ? 16.879 -34.088 4.771 1.00 36.91 103 PRO A C 1
ATOM 734 O O . PRO A 1 103 ? 16.248 -33.276 4.092 1.00 36.91 103 PRO A O 1
ATOM 737 N N . PRO A 1 104 ? 17.589 -33.693 5.854 1.00 36.66 104 PRO A N 1
ATOM 738 C CA . PRO A 1 104 ? 17.378 -32.409 6.518 1.00 36.66 104 PRO A CA 1
ATOM 739 C C . PRO A 1 104 ? 17.806 -31.231 5.636 1.00 36.66 104 PRO A C 1
ATOM 741 O O . PRO A 1 104 ? 18.977 -30.863 5.572 1.00 36.66 104 PRO A O 1
ATOM 744 N N . ALA A 1 105 ? 16.827 -30.595 4.991 1.00 40.19 105 ALA A N 1
ATOM 745 C CA . ALA A 1 105 ? 16.985 -29.269 4.419 1.00 40.19 105 ALA A CA 1
ATOM 746 C C . ALA A 1 105 ? 17.140 -28.261 5.566 1.00 40.19 105 ALA A C 1
ATOM 748 O O . ALA A 1 105 ? 16.173 -27.895 6.242 1.00 40.19 105 ALA A O 1
ATOM 749 N N . GLN A 1 106 ? 18.375 -27.824 5.791 1.00 38.81 106 GLN A N 1
ATOM 750 C CA . GLN A 1 106 ? 18.684 -26.730 6.698 1.00 38.81 106 GLN A CA 1
ATOM 751 C C . GLN A 1 106 ? 17.910 -25.471 6.271 1.00 38.81 106 GLN A C 1
ATOM 753 O O . GLN A 1 106 ? 18.078 -24.938 5.180 1.00 38.81 106 GLN A O 1
ATOM 758 N N . SER A 1 107 ? 17.036 -24.993 7.143 1.00 44.72 107 SER A N 1
ATOM 759 C CA . SER A 1 107 ? 16.534 -23.613 7.181 1.00 44.72 107 SER A CA 1
ATOM 760 C C . SER A 1 107 ? 16.372 -23.299 8.670 1.00 44.72 107 SER A C 1
ATOM 762 O O . SER A 1 107 ? 15.818 -24.177 9.339 1.00 44.72 107 SER A O 1
ATOM 764 N N . PRO A 1 108 ? 16.841 -22.160 9.248 1.00 47.84 108 PRO A N 1
ATOM 765 C CA . PRO A 1 108 ? 16.898 -20.759 8.755 1.00 47.84 108 PRO A CA 1
ATOM 766 C C . PRO A 1 108 ? 18.258 -20.029 9.065 1.00 47.84 108 PRO A C 1
ATOM 768 O O . PRO A 1 108 ? 19.180 -20.713 9.507 1.00 47.84 108 PRO A O 1
ATOM 771 N N . PRO A 1 109 ? 18.432 -18.683 8.881 1.00 46.53 109 PRO A N 1
ATOM 772 C CA . PRO A 1 109 ? 17.452 -17.648 8.528 1.00 46.53 109 PRO A CA 1
ATOM 773 C C . PRO A 1 109 ? 17.691 -16.953 7.183 1.00 46.53 109 PRO A C 1
ATOM 775 O O . PRO A 1 109 ? 18.807 -16.625 6.798 1.00 46.53 109 PRO A O 1
ATOM 778 N N . SER A 1 110 ? 16.587 -16.619 6.509 1.00 63.38 110 SER A N 1
ATOM 779 C CA . SER A 1 110 ? 16.553 -15.643 5.412 1.00 63.38 110 SER A CA 1
ATOM 780 C C . SER A 1 110 ? 16.623 -14.213 5.973 1.00 63.38 110 SER A C 1
ATOM 782 O O . SER A 1 110 ? 15.809 -13.365 5.619 1.00 63.38 110 SER A O 1
ATOM 784 N N . ALA A 1 111 ? 17.541 -13.963 6.910 1.00 71.19 111 ALA A N 1
ATOM 785 C CA . ALA A 1 111 ? 17.813 -12.630 7.428 1.00 71.19 111 ALA A CA 1
ATOM 786 C C . ALA A 1 111 ? 18.805 -11.957 6.475 1.00 71.19 111 ALA A C 1
ATOM 788 O O . ALA A 1 111 ? 19.952 -12.385 6.343 1.00 71.19 111 ALA A O 1
ATOM 789 N N . VAL A 1 112 ? 18.333 -10.942 5.763 1.00 86.38 112 VAL A N 1
ATOM 790 C CA . VAL A 1 112 ? 19.153 -10.130 4.858 1.00 86.38 112 VAL A CA 1
ATOM 791 C C . VAL A 1 112 ? 19.783 -9.002 5.667 1.00 86.38 112 VAL A C 1
ATOM 793 O O . VAL A 1 112 ? 19.100 -8.387 6.482 1.00 86.38 112 VAL A O 1
ATOM 796 N N . ARG A 1 113 ? 21.081 -8.739 5.478 1.00 88.81 113 ARG A N 1
ATOM 797 C CA . ARG A 1 113 ? 21.784 -7.696 6.242 1.00 88.81 113 ARG A CA 1
ATOM 798 C C . ARG A 1 113 ? 21.316 -6.302 5.799 1.00 88.81 113 ARG A C 1
ATOM 800 O O . ARG A 1 113 ? 21.144 -6.116 4.596 1.00 88.81 113 ARG A O 1
ATOM 807 N N . PRO A 1 114 ? 21.176 -5.319 6.712 1.00 90.06 114 PRO A N 1
ATOM 808 C CA . PRO A 1 114 ? 20.902 -3.938 6.318 1.00 90.06 114 PRO A CA 1
ATOM 809 C C . PRO A 1 114 ? 21.888 -3.452 5.242 1.00 90.06 114 PRO A C 1
ATOM 811 O O . PRO A 1 114 ? 23.079 -3.770 5.298 1.00 90.06 114 PRO A O 1
ATOM 814 N N . GLY A 1 115 ? 21.387 -2.714 4.253 1.00 89.00 115 GLY A N 1
ATOM 815 C CA . GLY A 1 115 ? 22.150 -2.231 3.097 1.00 89.00 115 GLY A CA 1
ATOM 816 C C . GLY A 1 115 ? 22.431 -3.262 1.992 1.00 89.00 115 GLY A C 1
ATOM 817 O O . GLY A 1 115 ? 23.024 -2.909 0.970 1.00 89.00 115 GLY A O 1
ATOM 818 N N . GLN A 1 116 ? 22.026 -4.528 2.142 1.00 90.62 116 GLN A N 1
ATOM 819 C CA . GLN A 1 116 ? 22.249 -5.564 1.128 1.00 90.62 116 GLN A CA 1
ATOM 820 C C . GLN A 1 116 ? 21.216 -5.490 -0.010 1.00 90.62 116 GLN A C 1
ATOM 822 O O . GLN A 1 116 ? 20.216 -6.201 -0.023 1.00 90.62 116 GLN A O 1
ATOM 827 N N . VAL A 1 117 ? 21.514 -4.691 -1.033 1.00 93.12 117 VAL A N 1
ATOM 828 C CA . VAL A 1 117 ? 20.679 -4.566 -2.238 1.00 93.12 117 VAL A CA 1
ATOM 829 C C . VAL A 1 117 ? 21.299 -5.365 -3.398 1.00 93.12 117 VAL A C 1
ATOM 831 O O . VAL A 1 117 ? 22.449 -5.101 -3.760 1.00 93.12 117 VAL A O 1
ATOM 834 N N . PRO A 1 118 ? 20.587 -6.331 -4.014 1.00 93.44 118 PRO A N 1
ATOM 835 C CA . PRO A 1 118 ? 21.133 -7.204 -5.054 1.00 93.44 118 PRO A CA 1
ATOM 836 C C . PRO A 1 118 ? 21.158 -6.496 -6.420 1.00 93.44 118 PRO A C 1
ATOM 838 O O . PRO A 1 118 ? 20.385 -6.814 -7.322 1.00 93.44 118 PRO A O 1
ATOM 841 N N . ARG A 1 119 ? 22.046 -5.507 -6.567 1.00 93.88 119 ARG A N 1
ATOM 842 C CA . ARG A 1 119 ? 22.130 -4.666 -7.770 1.00 93.88 119 ARG A CA 1
ATOM 843 C C . ARG A 1 119 ? 22.385 -5.490 -9.027 1.00 93.88 119 ARG A C 1
ATOM 845 O O . ARG A 1 119 ? 23.305 -6.306 -9.068 1.00 93.88 119 ARG A O 1
ATOM 852 N N . GLY A 1 120 ? 21.576 -5.260 -10.059 1.00 92.44 120 GLY A N 1
ATOM 853 C CA . GLY A 1 120 ? 21.674 -5.978 -11.333 1.00 92.44 120 GLY A CA 1
ATOM 854 C C . GLY A 1 120 ? 21.241 -7.450 -11.301 1.00 92.44 120 GLY A C 1
ATOM 855 O O . GLY A 1 120 ? 21.362 -8.121 -12.327 1.00 92.44 120 GLY A O 1
ATOM 856 N N . ALA A 1 121 ? 20.726 -7.956 -10.176 1.00 96.06 121 ALA A N 1
ATOM 857 C CA . ALA A 1 121 ? 20.171 -9.302 -10.101 1.00 96.06 121 ALA A CA 1
ATOM 858 C C . ALA A 1 121 ? 18.824 -9.409 -10.853 1.00 96.06 121 ALA A C 1
ATOM 860 O O . ALA A 1 121 ? 18.189 -8.394 -11.150 1.00 96.06 121 ALA A O 1
ATOM 861 N N . PRO A 1 122 ? 18.352 -10.632 -11.161 1.00 97.44 122 PRO A N 1
ATOM 862 C CA . PRO A 1 122 ? 17.033 -10.835 -11.756 1.00 97.44 122 PRO A CA 1
ATOM 863 C C . PRO A 1 122 ? 15.899 -10.308 -10.865 1.00 97.44 122 PRO A C 1
ATOM 865 O O . PRO A 1 122 ? 15.964 -10.426 -9.638 1.00 97.44 122 PRO A O 1
ATOM 868 N N . ALA A 1 123 ? 14.811 -9.829 -11.477 1.00 97.31 123 ALA A N 1
ATOM 869 C CA . ALA A 1 123 ? 13.680 -9.231 -10.762 1.00 97.31 123 ALA A CA 1
ATOM 870 C C . ALA A 1 123 ? 13.121 -10.092 -9.606 1.00 97.31 123 ALA A C 1
ATOM 872 O O . ALA A 1 123 ? 12.875 -9.536 -8.533 1.00 97.31 123 ALA A O 1
ATOM 873 N N . PRO A 1 124 ? 12.980 -11.432 -9.732 1.00 97.06 124 PRO A N 1
ATOM 874 C CA . PRO A 1 124 ? 12.511 -12.269 -8.626 1.00 97.06 124 PRO A CA 1
ATOM 875 C C . PRO A 1 124 ? 13.441 -12.261 -7.406 1.00 97.06 124 PRO A C 1
ATOM 877 O O . PRO A 1 124 ? 12.967 -12.358 -6.273 1.00 97.06 124 PRO A O 1
ATOM 880 N N . VAL A 1 125 ? 14.756 -12.135 -7.621 1.00 97.56 125 VAL A N 1
ATOM 881 C CA . VAL A 1 125 ? 15.754 -12.061 -6.544 1.00 97.56 125 VAL A CA 1
ATOM 882 C C . VAL A 1 125 ? 15.629 -10.723 -5.828 1.00 97.56 125 VAL A C 1
ATOM 884 O O . VAL A 1 125 ? 15.477 -10.706 -4.609 1.00 97.56 125 VAL A O 1
ATOM 887 N N . CYS A 1 126 ? 15.606 -9.618 -6.577 1.00 97.81 126 CYS A N 1
ATOM 888 C CA . CYS A 1 126 ? 15.408 -8.274 -6.033 1.00 97.81 126 CYS A CA 1
ATOM 889 C C . CYS A 1 126 ? 14.108 -8.177 -5.226 1.00 97.81 126 CYS A C 1
ATOM 891 O O . CYS A 1 126 ? 14.115 -7.722 -4.084 1.00 97.81 126 CYS A O 1
ATOM 893 N N . PHE A 1 127 ? 13.009 -8.697 -5.776 1.00 98.00 127 PHE A N 1
ATOM 894 C CA . PHE A 1 127 ? 11.712 -8.721 -5.109 1.00 98.00 127 PHE A CA 1
ATOM 895 C C . PHE A 1 127 ? 11.750 -9.524 -3.803 1.00 98.00 127 PHE A C 1
ATOM 897 O O . PHE A 1 127 ? 11.341 -9.018 -2.759 1.00 98.00 127 PHE A O 1
ATOM 904 N N . LYS A 1 128 ? 12.289 -10.752 -3.821 1.00 97.44 128 LYS A N 1
ATOM 905 C CA . LYS A 1 128 ? 12.386 -11.600 -2.621 1.00 97.44 128 LYS A CA 1
ATOM 906 C C . LYS A 1 128 ? 13.246 -10.957 -1.529 1.00 97.44 128 LYS A C 1
ATOM 908 O O . LYS A 1 128 ? 12.861 -10.989 -0.362 1.00 97.44 128 LYS A O 1
ATOM 913 N N . THR A 1 129 ? 14.375 -10.357 -1.897 1.00 97.25 129 THR A N 1
ATOM 914 C CA . THR A 1 129 ? 15.243 -9.632 -0.958 1.00 97.25 129 THR A CA 1
ATOM 915 C C . THR A 1 129 ? 14.540 -8.395 -0.395 1.00 97.25 129 THR A C 1
ATOM 917 O O . THR A 1 129 ? 14.584 -8.164 0.811 1.00 97.25 129 THR A O 1
ATOM 920 N N . GLY A 1 130 ? 13.799 -7.656 -1.227 1.00 97.50 130 GLY A N 1
ATOM 921 C CA . GLY A 1 130 ? 12.978 -6.527 -0.785 1.00 97.50 130 GLY A CA 1
ATOM 922 C C . GLY A 1 130 ? 11.906 -6.929 0.230 1.00 97.50 130 GLY A C 1
ATOM 923 O O . GLY A 1 130 ? 11.716 -6.235 1.227 1.00 97.50 130 GLY A O 1
ATOM 924 N N . LEU A 1 131 ? 11.261 -8.087 0.044 1.00 97.69 131 LEU A N 1
ATOM 925 C CA . LEU A 1 131 ? 10.332 -8.632 1.039 1.00 97.69 131 LEU A CA 1
ATOM 926 C C . LEU A 1 131 ? 11.036 -8.991 2.351 1.00 97.69 131 LEU A C 1
ATOM 928 O O . LEU A 1 131 ? 10.506 -8.695 3.416 1.00 97.69 131 LEU A O 1
ATOM 932 N N . ALA A 1 132 ? 12.234 -9.573 2.294 1.00 96.88 132 ALA A N 1
ATOM 933 C CA . ALA A 1 132 ? 12.999 -9.889 3.498 1.00 96.88 132 ALA A CA 1
ATOM 934 C C . ALA A 1 132 ? 13.420 -8.627 4.276 1.00 96.88 132 ALA A C 1
ATOM 936 O O . ALA A 1 132 ? 13.429 -8.643 5.505 1.00 96.88 132 ALA A O 1
ATOM 937 N N . HIS A 1 133 ? 13.734 -7.523 3.592 1.00 97.31 133 HIS A N 1
ATOM 938 C CA . HIS A 1 133 ? 13.958 -6.226 4.242 1.00 97.31 133 HIS A CA 1
ATOM 939 C C . HIS A 1 133 ? 12.674 -5.644 4.838 1.00 97.31 133 HIS A C 1
ATOM 941 O O . HIS A 1 133 ? 12.692 -5.144 5.963 1.00 97.31 133 HIS A O 1
ATOM 947 N N . LEU A 1 134 ? 11.551 -5.736 4.120 1.00 96.44 134 LEU A N 1
ATOM 948 C CA . LEU A 1 134 ? 10.247 -5.294 4.616 1.00 96.44 134 LEU A CA 1
ATOM 949 C C . LEU A 1 134 ? 9.852 -6.043 5.898 1.00 96.44 134 LEU A C 1
ATOM 951 O O . LEU A 1 134 ? 9.426 -5.414 6.862 1.00 96.44 134 LEU A O 1
ATOM 955 N N . GLU A 1 135 ? 10.041 -7.364 5.935 1.00 95.25 135 GLU A N 1
ATOM 956 C CA . GLU A 1 135 ? 9.795 -8.198 7.120 1.00 95.25 135 GLU A CA 1
ATOM 957 C C . GLU A 1 135 ? 10.688 -7.809 8.312 1.00 95.25 135 GLU A C 1
ATOM 959 O O . GLU A 1 135 ? 10.270 -7.938 9.459 1.00 95.25 135 GLU A O 1
ATOM 964 N N . GLN A 1 136 ? 11.884 -7.275 8.052 1.00 94.81 136 GLN A N 1
ATOM 965 C CA . GLN A 1 136 ? 12.810 -6.746 9.062 1.00 94.81 136 GLN A CA 1
ATOM 966 C C . GLN A 1 136 ? 12.587 -5.256 9.377 1.00 94.81 136 GLN A C 1
ATOM 968 O O . GLN A 1 136 ? 13.399 -4.643 10.070 1.00 94.81 136 GLN A O 1
ATOM 973 N N . ASN A 1 137 ? 11.515 -4.649 8.854 1.00 94.50 137 ASN A N 1
ATOM 974 C CA . ASN A 1 137 ? 11.219 -3.219 8.974 1.00 94.50 137 ASN A CA 1
ATOM 975 C C . ASN A 1 137 ? 12.350 -2.296 8.456 1.00 94.50 137 ASN A C 1
ATOM 977 O O . ASN A 1 137 ? 12.464 -1.133 8.846 1.00 94.50 137 ASN A O 1
ATOM 981 N N . GLN A 1 138 ? 13.182 -2.790 7.538 1.00 96.19 138 GLN A N 1
ATOM 982 C CA . GLN A 1 138 ? 14.243 -2.037 6.863 1.00 96.19 138 GLN A CA 1
ATOM 983 C C . GLN A 1 138 ? 13.675 -1.375 5.602 1.00 96.19 138 GLN A C 1
ATOM 985 O O . GLN A 1 138 ? 13.996 -1.736 4.472 1.00 96.19 138 GLN A O 1
ATOM 990 N N . LEU A 1 139 ? 12.772 -0.412 5.801 1.00 96.88 139 LEU A N 1
ATOM 991 C CA . LEU A 1 139 ? 12.000 0.206 4.716 1.00 96.88 139 LEU A CA 1
ATOM 992 C C . LEU A 1 139 ? 12.862 0.851 3.606 1.00 96.88 139 LEU A C 1
ATOM 994 O O . LEU A 1 139 ? 12.510 0.680 2.439 1.00 96.88 139 LEU A O 1
ATOM 998 N N . PRO A 1 140 ? 13.973 1.564 3.899 1.00 96.94 140 PRO A N 1
ATOM 999 C CA . PRO A 1 140 ? 14.829 2.134 2.851 1.00 96.94 140 PRO A CA 1
ATOM 1000 C C . PRO A 1 140 ? 15.491 1.071 1.961 1.00 96.94 140 PRO A C 1
ATOM 1002 O O . PRO A 1 140 ? 15.541 1.219 0.738 1.00 96.94 140 PRO A O 1
ATOM 1005 N N . ASP A 1 141 ? 15.951 -0.027 2.563 1.00 97.38 141 ASP A N 1
ATOM 1006 C CA . ASP A 1 141 ? 16.582 -1.131 1.836 1.00 97.38 141 ASP A CA 1
ATOM 1007 C C . ASP A 1 141 ? 15.550 -1.922 1.024 1.00 97.38 141 ASP A C 1
ATOM 1009 O O . ASP A 1 141 ? 15.804 -2.293 -0.123 1.00 97.38 141 ASP A O 1
ATOM 1013 N N . ALA A 1 142 ? 14.349 -2.118 1.583 1.00 98.00 142 ALA A N 1
ATOM 1014 C CA . ALA A 1 142 ? 13.226 -2.725 0.878 1.00 98.00 142 ALA A CA 1
ATOM 1015 C C . ALA A 1 142 ? 12.866 -1.929 -0.383 1.00 98.00 142 ALA A C 1
ATOM 1017 O O . ALA A 1 142 ? 12.721 -2.515 -1.454 1.00 98.00 142 ALA A O 1
ATOM 1018 N N . LEU A 1 143 ? 12.776 -0.598 -0.271 1.00 97.50 143 LEU A N 1
ATOM 1019 C CA . LEU A 1 143 ? 12.512 0.289 -1.404 1.00 97.50 143 LEU A CA 1
ATOM 1020 C C . LEU A 1 143 ? 13.598 0.160 -2.479 1.00 97.50 143 LEU A C 1
ATOM 1022 O O . LEU A 1 143 ? 13.279 -0.080 -3.640 1.00 97.50 143 LEU A O 1
ATOM 1026 N N . SER A 1 144 ? 14.868 0.212 -2.070 1.00 97.94 144 SER A N 1
ATOM 1027 C CA . SER A 1 144 ? 16.014 0.078 -2.978 1.00 97.94 144 SER A CA 1
ATOM 1028 C C . SER A 1 144 ? 16.008 -1.264 -3.726 1.00 97.94 144 SER A C 1
ATOM 1030 O O . SER A 1 144 ? 16.284 -1.320 -4.922 1.00 97.94 144 SER A O 1
ATOM 1032 N N . CYS A 1 145 ? 15.641 -2.357 -3.050 1.00 98.12 145 CYS A N 1
ATOM 1033 C CA . CYS A 1 145 ? 15.496 -3.669 -3.682 1.00 98.12 145 CYS A CA 1
ATOM 1034 C C . CYS A 1 145 ? 14.334 -3.722 -4.681 1.00 98.12 145 CYS A C 1
ATOM 1036 O O . CYS A 1 145 ? 14.451 -4.361 -5.724 1.00 98.12 145 CYS A O 1
ATOM 1038 N N . LEU A 1 146 ? 13.209 -3.069 -4.384 1.00 98.19 146 LEU A N 1
ATOM 1039 C CA . LEU A 1 146 ? 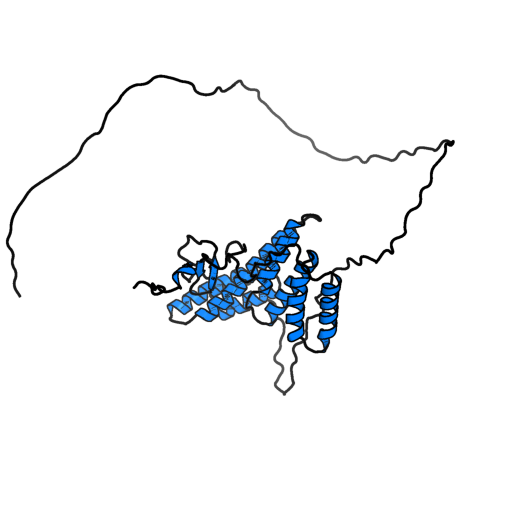12.066 -3.012 -5.299 1.00 98.19 146 LEU A CA 1
ATOM 1040 C C . LEU A 1 146 ? 12.377 -2.156 -6.536 1.00 98.19 146 LEU A C 1
ATOM 1042 O O . LEU A 1 146 ? 11.960 -2.517 -7.635 1.00 98.19 146 LEU A O 1
ATOM 1046 N N . ASP A 1 147 ? 13.161 -1.086 -6.383 1.00 98.06 147 ASP A N 1
ATOM 1047 C CA . ASP A 1 147 ? 13.650 -0.269 -7.499 1.00 98.06 147 ASP A CA 1
ATOM 1048 C C . ASP A 1 147 ? 14.585 -1.062 -8.423 1.00 98.06 147 ASP A C 1
ATOM 1050 O O . ASP A 1 147 ? 14.375 -1.082 -9.637 1.00 98.06 147 ASP A O 1
ATOM 1054 N N . GLU A 1 148 ? 15.543 -1.812 -7.869 1.00 97.94 148 GLU A N 1
ATOM 1055 C CA . GLU A 1 148 ? 16.355 -2.762 -8.649 1.00 97.94 148 GLU A CA 1
ATOM 1056 C C . GLU A 1 148 ? 15.490 -3.843 -9.317 1.00 97.94 148 GLU A C 1
ATOM 1058 O O . GLU A 1 148 ? 15.759 -4.260 -10.444 1.00 97.94 148 GLU A O 1
ATOM 1063 N N . GLY A 1 149 ? 14.410 -4.270 -8.655 1.00 98.12 149 GLY A N 1
ATOM 1064 C CA . GLY A 1 149 ? 13.410 -5.160 -9.235 1.00 98.12 149 GLY A CA 1
ATOM 1065 C C . GLY A 1 149 ? 12.767 -4.569 -10.489 1.00 98.12 149 GLY A C 1
ATOM 1066 O O . GLY A 1 149 ? 12.696 -5.248 -11.509 1.00 98.12 149 GLY A O 1
ATOM 1067 N N . PHE A 1 150 ? 12.355 -3.299 -10.456 1.00 98.31 150 PHE A N 1
ATOM 1068 C CA . PHE A 1 150 ? 11.813 -2.618 -11.634 1.00 98.31 150 PHE A CA 1
ATOM 1069 C C . PHE A 1 150 ? 12.849 -2.418 -12.742 1.00 98.31 150 PHE A C 1
ATOM 1071 O O . PHE A 1 150 ? 12.518 -2.619 -13.909 1.00 98.31 150 PHE A O 1
ATOM 1078 N N . LEU A 1 151 ? 14.104 -2.105 -12.402 1.00 97.75 151 LEU A N 1
ATOM 1079 C CA . LEU A 1 151 ? 15.190 -2.034 -13.387 1.00 97.75 151 LEU A CA 1
ATOM 1080 C C . LEU A 1 151 ? 15.417 -3.383 -14.084 1.00 97.75 151 LEU A C 1
ATOM 1082 O O . LEU A 1 151 ? 15.652 -3.425 -15.292 1.00 97.75 151 LEU A O 1
ATOM 1086 N N . ALA A 1 152 ? 15.335 -4.490 -13.346 1.00 98.00 152 ALA A N 1
ATOM 1087 C CA . ALA A 1 152 ? 15.424 -5.827 -13.920 1.00 98.00 152 ALA A CA 1
ATOM 1088 C C . ALA A 1 152 ? 14.199 -6.165 -14.791 1.00 98.00 152 ALA A C 1
ATOM 1090 O O . ALA A 1 152 ? 14.372 -6.656 -15.904 1.00 98.00 152 ALA A O 1
ATOM 1091 N N . LEU A 1 153 ? 12.983 -5.818 -14.350 1.00 98.19 153 LEU A N 1
ATOM 1092 C CA . LEU A 1 153 ? 11.768 -5.996 -15.155 1.00 98.19 153 LEU A CA 1
ATOM 1093 C C . LEU A 1 153 ? 11.816 -5.200 -16.464 1.00 98.19 153 LEU A C 1
ATOM 1095 O O . LEU A 1 153 ? 11.377 -5.709 -17.490 1.00 98.19 153 LEU A O 1
ATOM 1099 N N . ALA A 1 154 ? 12.400 -4.000 -16.468 1.00 97.19 154 ALA A N 1
ATOM 1100 C CA . ALA A 1 154 ? 12.578 -3.213 -17.689 1.00 97.19 154 ALA A CA 1
ATOM 1101 C C . ALA A 1 154 ? 13.463 -3.935 -18.719 1.00 97.19 154 ALA A C 1
ATOM 1103 O O . ALA A 1 154 ? 13.185 -3.905 -19.919 1.00 97.19 154 ALA A O 1
ATOM 1104 N N . LYS A 1 155 ? 14.512 -4.628 -18.253 1.00 97.06 155 LYS A N 1
ATOM 1105 C CA . LYS A 1 155 ? 15.370 -5.464 -19.108 1.00 97.06 155 LYS A CA 1
ATOM 1106 C C . LYS A 1 155 ? 14.633 -6.699 -19.621 1.00 97.06 155 LYS A C 1
ATOM 1108 O O . LYS A 1 155 ? 14.844 -7.100 -20.759 1.00 97.06 155 LYS A O 1
ATOM 1113 N N . ASP A 1 156 ? 13.784 -7.310 -18.804 1.00 96.69 156 ASP A N 1
ATOM 1114 C CA . ASP A 1 156 ? 12.987 -8.461 -19.234 1.00 96.69 156 ASP A CA 1
ATOM 1115 C C . ASP A 1 156 ? 11.926 -8.040 -20.266 1.00 96.69 156 ASP A C 1
ATOM 1117 O O . ASP A 1 156 ? 11.745 -8.711 -21.284 1.00 96.69 156 ASP A O 1
ATOM 1121 N N . GLN A 1 157 ? 11.299 -6.878 -20.074 1.00 96.44 157 GLN A N 1
ATOM 1122 C CA . GLN A 1 157 ? 10.342 -6.301 -21.017 1.00 96.44 157 GLN A CA 1
ATOM 1123 C C . GLN A 1 157 ? 10.980 -5.998 -22.377 1.00 96.44 157 GLN A C 1
ATOM 1125 O O . GLN A 1 157 ? 10.388 -6.311 -23.409 1.00 96.44 157 GLN A O 1
ATOM 1130 N N . SER A 1 158 ? 12.197 -5.439 -22.411 1.00 96.25 158 SER A N 1
ATOM 1131 C CA . SER A 1 158 ? 12.899 -5.168 -23.677 1.00 96.25 158 SER A CA 1
ATOM 1132 C C . SER A 1 158 ? 13.284 -6.442 -24.437 1.00 96.25 158 SER A C 1
ATOM 1134 O O . SER A 1 158 ? 13.482 -6.406 -25.649 1.00 96.25 158 SER A O 1
ATOM 1136 N N . ARG A 1 159 ? 13.329 -7.585 -23.742 1.00 96.88 159 ARG A N 1
ATOM 1137 C CA . ARG A 1 159 ? 13.509 -8.925 -24.320 1.00 96.88 159 ARG A CA 1
ATOM 1138 C C . ARG A 1 159 ? 12.187 -9.595 -24.714 1.00 96.88 159 ARG A C 1
ATOM 1140 O O . ARG A 1 159 ? 12.205 -10.747 -25.139 1.00 96.88 159 ARG A O 1
ATOM 1147 N N . GLY A 1 160 ? 11.060 -8.895 -24.577 1.00 95.19 160 GLY A N 1
ATOM 1148 C CA . GLY A 1 160 ? 9.730 -9.373 -24.955 1.00 95.19 160 GLY A CA 1
ATOM 1149 C C . GLY A 1 160 ? 8.999 -10.179 -23.878 1.00 95.19 160 GLY A C 1
ATOM 1150 O O . GLY A 1 160 ? 8.007 -10.830 -24.198 1.00 95.19 160 GLY A O 1
ATOM 1151 N N . ALA A 1 161 ? 9.457 -10.169 -22.621 1.00 96.56 161 ALA A N 1
ATOM 1152 C CA . ALA A 1 161 ? 8.741 -10.841 -21.539 1.00 96.56 161 ALA A CA 1
ATOM 1153 C C . ALA A 1 161 ? 7.458 -10.083 -21.150 1.00 96.56 161 ALA A C 1
ATOM 1155 O O . ALA A 1 161 ? 7.457 -8.854 -21.040 1.00 96.56 161 ALA A O 1
ATOM 1156 N N . ASP A 1 162 ? 6.378 -10.818 -20.862 1.00 96.31 162 ASP A N 1
ATOM 1157 C CA . ASP A 1 162 ? 5.198 -10.243 -20.211 1.00 96.31 162 ASP A CA 1
ATOM 1158 C C . ASP A 1 162 ? 5.462 -10.064 -18.712 1.00 96.31 162 ASP A C 1
ATOM 1160 O O . ASP A 1 162 ? 5.430 -11.008 -17.920 1.00 96.31 162 ASP A O 1
ATOM 1164 N N . ILE A 1 163 ? 5.725 -8.818 -18.331 1.00 97.50 163 ILE A N 1
ATOM 1165 C CA . ILE A 1 163 ? 6.041 -8.432 -16.957 1.00 97.50 163 ILE A CA 1
ATOM 1166 C C . ILE A 1 163 ? 4.836 -7.863 -16.202 1.00 97.50 163 ILE A C 1
ATOM 1168 O O . ILE A 1 163 ? 4.992 -7.442 -15.056 1.00 97.50 163 ILE A O 1
ATOM 1172 N N . LYS A 1 164 ? 3.632 -7.803 -16.794 1.00 97.25 164 LYS A N 1
ATOM 1173 C CA . LYS A 1 164 ? 2.512 -7.026 -16.228 1.00 97.25 164 LYS A CA 1
ATOM 1174 C C . LYS A 1 164 ? 2.144 -7.468 -14.812 1.00 97.25 164 LYS A C 1
ATOM 1176 O O . LYS A 1 164 ? 2.015 -6.639 -13.908 1.00 97.25 164 LYS A O 1
ATOM 1181 N N . ALA A 1 165 ? 2.026 -8.777 -14.591 1.00 97.81 165 ALA A N 1
ATOM 1182 C CA . ALA A 1 165 ? 1.718 -9.332 -13.274 1.00 97.81 165 ALA A CA 1
ATOM 1183 C C . ALA A 1 165 ? 2.831 -9.043 -12.249 1.00 97.81 165 ALA A C 1
ATOM 1185 O O . ALA A 1 165 ? 2.547 -8.654 -11.115 1.00 97.81 165 ALA A O 1
ATOM 1186 N N . GLN A 1 166 ? 4.096 -9.173 -12.663 1.00 98.00 166 GLN A N 1
ATOM 1187 C CA . GLN A 1 166 ? 5.268 -8.920 -11.819 1.00 98.00 166 GLN A CA 1
ATOM 1188 C C . GLN A 1 166 ? 5.386 -7.435 -11.449 1.00 98.00 166 GLN A C 1
ATOM 1190 O O . GLN A 1 166 ? 5.570 -7.099 -10.280 1.00 98.00 166 GLN A O 1
ATOM 1195 N N . ALA A 1 167 ? 5.209 -6.540 -12.422 1.00 98.25 167 ALA A N 1
ATOM 1196 C CA . ALA A 1 167 ? 5.218 -5.097 -12.218 1.00 98.25 167 ALA A CA 1
ATOM 1197 C C . ALA A 1 167 ? 4.067 -4.651 -11.308 1.00 98.25 167 ALA A C 1
ATOM 1199 O O . ALA A 1 167 ? 4.270 -3.803 -10.439 1.00 98.25 167 ALA A O 1
ATOM 1200 N N . THR A 1 168 ? 2.884 -5.255 -11.466 1.00 98.44 168 THR A N 1
ATOM 1201 C CA . THR A 1 168 ? 1.725 -4.988 -10.608 1.00 98.44 168 THR A CA 1
ATOM 1202 C C . THR A 1 168 ? 2.039 -5.347 -9.161 1.00 98.44 168 THR A C 1
ATOM 1204 O O . THR A 1 168 ? 1.994 -4.467 -8.307 1.00 98.44 168 THR A O 1
ATOM 1207 N N . ILE A 1 169 ? 2.421 -6.595 -8.858 1.00 98.25 169 ILE A N 1
ATOM 1208 C CA . ILE A 1 169 ? 2.684 -6.989 -7.463 1.00 98.25 169 ILE A CA 1
ATOM 1209 C C . ILE A 1 169 ? 3.873 -6.226 -6.861 1.00 98.25 169 ILE A C 1
ATOM 1211 O O . ILE A 1 169 ? 3.795 -5.801 -5.708 1.00 98.25 169 ILE A O 1
ATOM 1215 N N . CYS A 1 170 ? 4.932 -5.969 -7.637 1.00 98.38 170 CYS A N 1
ATOM 1216 C CA . CYS A 1 170 ? 6.070 -5.160 -7.196 1.00 98.38 170 CYS A CA 1
ATOM 1217 C C . CYS A 1 170 ? 5.634 -3.734 -6.816 1.00 98.38 170 CYS A C 1
ATOM 1219 O O . CYS A 1 170 ? 6.011 -3.228 -5.758 1.00 98.38 170 CYS A O 1
ATOM 1221 N N . ALA A 1 171 ? 4.759 -3.114 -7.618 1.00 98.56 171 ALA A N 1
ATOM 1222 C CA . ALA A 1 171 ? 4.233 -1.778 -7.342 1.00 98.56 171 ALA A CA 1
ATOM 1223 C C . ALA A 1 171 ? 3.408 -1.737 -6.056 1.00 98.56 171 ALA A C 1
ATOM 1225 O O . ALA A 1 171 ? 3.568 -0.806 -5.271 1.00 98.56 171 ALA A O 1
ATOM 1226 N N . GLN A 1 172 ? 2.584 -2.756 -5.797 1.00 98.50 172 GLN A N 1
ATOM 1227 C CA . GLN A 1 172 ? 1.809 -2.830 -4.556 1.00 98.50 172 GLN A CA 1
ATOM 1228 C C . GLN A 1 172 ? 2.721 -2.878 -3.325 1.00 98.50 172 GLN A C 1
ATOM 1230 O O . GLN A 1 172 ? 2.463 -2.185 -2.343 1.00 98.50 172 GLN A O 1
ATOM 1235 N N . TYR A 1 173 ? 3.826 -3.627 -3.384 1.00 98.69 173 TYR A N 1
ATOM 1236 C CA . TYR A 1 173 ? 4.813 -3.640 -2.302 1.00 98.69 173 TYR A CA 1
ATOM 1237 C C . TYR A 1 173 ? 5.572 -2.319 -2.172 1.00 98.69 173 TYR A C 1
ATOM 1239 O O . TYR A 1 173 ? 5.773 -1.854 -1.052 1.00 98.69 173 TYR A O 1
ATOM 1247 N N . LYS A 1 174 ? 5.938 -1.671 -3.283 1.00 98.56 174 LYS A N 1
ATOM 1248 C CA . LYS A 1 174 ? 6.598 -0.356 -3.249 1.00 98.56 174 LYS A CA 1
ATOM 1249 C C . LYS A 1 174 ? 5.696 0.708 -2.618 1.00 98.56 174 LYS A C 1
ATOM 1251 O O . LYS A 1 174 ? 6.146 1.472 -1.769 1.00 98.56 174 LYS A O 1
ATOM 1256 N N . ILE A 1 175 ? 4.408 0.702 -2.962 1.00 98.56 175 ILE A N 1
ATOM 1257 C CA . ILE A 1 175 ? 3.396 1.575 -2.355 1.00 98.56 175 ILE A CA 1
ATOM 1258 C C . ILE A 1 175 ? 3.208 1.243 -0.867 1.00 98.56 175 ILE A C 1
ATOM 1260 O O . ILE A 1 175 ? 3.154 2.155 -0.046 1.00 98.56 175 ILE A O 1
ATOM 1264 N N . ALA A 1 176 ? 3.172 -0.040 -0.488 1.00 98.56 176 ALA A N 1
ATOM 1265 C CA . ALA A 1 176 ? 3.101 -0.444 0.918 1.00 98.56 176 ALA A CA 1
ATOM 1266 C C . ALA A 1 176 ? 4.288 0.099 1.732 1.00 98.56 176 ALA A C 1
ATOM 1268 O O . ALA A 1 176 ? 4.091 0.634 2.822 1.00 98.56 176 ALA A O 1
ATOM 1269 N N . VAL A 1 177 ? 5.509 0.011 1.190 1.00 98.38 177 VAL A N 1
ATOM 1270 C CA . VAL A 1 177 ? 6.719 0.572 1.811 1.00 98.38 177 VAL A CA 1
ATOM 1271 C C . VAL A 1 177 ? 6.601 2.090 1.964 1.00 98.38 177 VAL A C 1
ATOM 1273 O O . VAL A 1 177 ? 6.876 2.598 3.049 1.00 98.38 177 VAL A O 1
ATOM 1276 N N . ALA A 1 178 ? 6.135 2.806 0.936 1.00 98.06 178 ALA A N 1
ATOM 1277 C CA . ALA A 1 178 ? 5.927 4.255 1.002 1.00 98.06 178 ALA A CA 1
ATOM 1278 C C . ALA A 1 178 ? 4.909 4.648 2.091 1.00 98.06 178 ALA A C 1
ATOM 1280 O O . ALA A 1 178 ? 5.163 5.551 2.887 1.00 98.06 178 ALA A O 1
ATOM 1281 N N . ILE A 1 179 ? 3.793 3.919 2.196 1.00 98.25 179 ILE A N 1
ATOM 1282 C CA . ILE A 1 179 ? 2.799 4.133 3.256 1.00 98.25 179 ILE A CA 1
ATOM 1283 C C . ILE A 1 179 ? 3.407 3.888 4.644 1.00 98.25 179 ILE A C 1
ATOM 1285 O O . ILE A 1 179 ? 3.200 4.682 5.560 1.00 98.25 179 ILE A O 1
ATOM 1289 N N . LEU A 1 180 ? 4.179 2.812 4.817 1.00 97.69 180 LEU A N 1
ATOM 1290 C CA . LEU A 1 180 ? 4.838 2.499 6.089 1.00 97.69 180 LEU A CA 1
ATOM 1291 C C . LEU A 1 180 ? 5.899 3.541 6.473 1.00 97.69 180 LEU A C 1
ATOM 1293 O O . LEU A 1 180 ? 6.032 3.867 7.656 1.00 97.69 180 LEU A O 1
ATOM 1297 N N . GLN A 1 181 ? 6.628 4.090 5.498 1.00 96.88 181 GLN A N 1
ATOM 1298 C CA . GLN A 1 181 ? 7.566 5.191 5.720 1.00 96.88 181 GLN A CA 1
ATOM 1299 C C . GLN A 1 181 ? 6.833 6.442 6.203 1.00 96.88 181 GLN A C 1
ATOM 1301 O O . GLN A 1 181 ? 7.255 7.042 7.192 1.00 96.88 181 GLN A O 1
ATOM 1306 N N . GLU A 1 182 ? 5.710 6.790 5.575 1.00 95.56 182 GLU A N 1
ATOM 1307 C CA . GLU A 1 182 ? 4.927 7.960 5.970 1.00 95.56 182 GLU A CA 1
ATOM 1308 C C . GLU A 1 182 ? 4.291 7.787 7.355 1.00 95.56 182 GLU A C 1
ATOM 1310 O O . GLU A 1 182 ? 4.387 8.676 8.201 1.00 95.56 182 GLU A O 1
ATOM 1315 N N . ILE A 1 183 ? 3.753 6.602 7.659 1.00 95.19 183 ILE A N 1
ATOM 1316 C CA . ILE A 1 183 ? 3.284 6.263 9.010 1.00 95.19 183 ILE A CA 1
ATOM 1317 C C . ILE A 1 183 ? 4.424 6.402 10.031 1.00 95.19 183 ILE A C 1
ATOM 1319 O O . ILE A 1 183 ? 4.220 6.958 11.110 1.00 95.19 183 ILE A O 1
ATOM 1323 N N . SER A 1 184 ? 5.630 5.928 9.708 1.00 93.88 184 SER A N 1
ATOM 1324 C CA . SER A 1 184 ? 6.800 6.037 10.593 1.00 93.88 184 SER A CA 1
ATOM 1325 C C . SER A 1 184 ? 7.244 7.490 10.785 1.00 93.88 184 SER A C 1
ATOM 1327 O O . SER A 1 184 ? 7.653 7.878 11.880 1.00 93.88 184 SER A O 1
ATOM 1329 N N . ARG A 1 185 ? 7.149 8.318 9.740 1.00 93.44 185 ARG A N 1
ATOM 1330 C CA . ARG A 1 185 ? 7.421 9.758 9.810 1.00 93.44 185 ARG A CA 1
ATOM 1331 C C . ARG A 1 185 ? 6.418 10.450 10.731 1.00 93.44 185 ARG A C 1
ATOM 1333 O O . ARG A 1 185 ? 6.834 11.171 11.636 1.00 93.44 185 ARG A O 1
ATOM 1340 N N . LEU A 1 186 ? 5.123 10.173 10.552 1.00 92.62 186 LEU A N 1
ATOM 1341 C CA . LEU A 1 186 ? 4.036 10.705 11.380 1.00 92.62 186 LEU A CA 1
ATOM 1342 C C . LEU A 1 186 ? 4.158 10.293 12.852 1.00 92.62 186 LEU A C 1
ATOM 1344 O O . LEU A 1 186 ? 3.817 11.084 13.726 1.00 92.62 186 LEU A O 1
ATOM 1348 N N . GLN A 1 187 ? 4.674 9.095 13.140 1.00 90.19 187 GLN A N 1
ATOM 1349 C CA . GLN A 1 187 ? 4.951 8.651 14.512 1.00 90.19 187 GLN A CA 1
ATOM 1350 C C . GLN A 1 187 ? 6.063 9.462 15.184 1.00 90.19 187 GLN A C 1
ATOM 1352 O O . GLN A 1 187 ? 5.958 9.768 16.366 1.00 90.19 187 GLN A O 1
ATOM 1357 N N . LYS A 1 188 ? 7.124 9.821 14.449 1.00 88.44 188 LYS A N 1
ATOM 1358 C CA . LYS A 1 188 ? 8.281 10.551 15.002 1.00 88.44 188 LYS A CA 1
ATOM 1359 C C . LYS A 1 188 ? 7.982 12.018 15.301 1.00 88.44 188 LYS A C 1
ATOM 1361 O O . LYS A 1 188 ? 8.557 12.574 16.226 1.00 88.44 188 LYS A O 1
ATOM 1366 N N . VAL A 1 189 ? 7.107 12.644 14.515 1.00 80.69 189 VAL A N 1
ATOM 1367 C CA . VAL A 1 189 ? 6.727 14.059 14.697 1.00 80.69 189 VAL A CA 1
ATOM 1368 C C . VAL A 1 189 ? 5.625 14.256 15.744 1.00 80.69 189 VAL A C 1
ATOM 1370 O O . VAL A 1 189 ? 5.271 15.388 16.061 1.00 80.69 189 VAL A O 1
ATOM 1373 N N . GLN A 1 190 ? 5.070 13.172 16.288 1.00 68.81 190 GLN A N 1
ATOM 1374 C CA . GLN A 1 190 ? 4.051 13.234 17.329 1.00 68.81 190 GLN A CA 1
ATOM 1375 C C . GLN A 1 190 ? 4.675 13.367 18.722 1.00 68.81 190 GLN A C 1
ATOM 1377 O O . GLN A 1 190 ? 5.253 12.424 19.253 1.00 68.81 190 GLN A O 1
ATOM 1382 N N . GLY A 1 191 ? 4.455 14.522 19.355 1.00 59.22 191 GLY A N 1
ATOM 1383 C CA . GLY A 1 191 ? 4.288 14.588 20.808 1.00 59.22 191 GLY A CA 1
ATOM 1384 C C . GLY A 1 191 ? 2.895 14.079 21.210 1.00 59.22 191 GLY A C 1
ATOM 1385 O O . GLY A 1 191 ? 2.003 13.949 20.367 1.00 59.22 191 GLY A O 1
ATOM 1386 N N . ALA A 1 192 ? 2.682 13.785 22.495 1.00 54.06 192 ALA A N 1
ATOM 1387 C CA . ALA A 1 192 ? 1.398 13.320 23.023 1.00 54.06 192 ALA A CA 1
ATOM 1388 C C . ALA A 1 192 ? 0.301 14.403 22.898 1.00 54.06 192 ALA A C 1
ATOM 1390 O O . ALA A 1 192 ? 0.029 15.115 23.856 1.00 54.06 192 ALA A O 1
ATOM 1391 N N . GLY A 1 193 ? -0.326 14.567 21.724 1.00 53.16 193 GLY A N 1
ATOM 1392 C CA . GLY A 1 193 ? -1.428 15.530 21.588 1.00 53.16 193 GLY A CA 1
ATOM 1393 C C . GLY A 1 193 ? -1.987 15.846 20.198 1.00 53.16 193 GLY A C 1
ATOM 1394 O O . GLY A 1 193 ? -3.086 16.388 20.130 1.00 53.16 193 GLY A O 1
ATOM 1395 N N . THR A 1 194 ? -1.331 15.519 19.079 1.00 64.00 194 THR A N 1
ATOM 1396 C CA . THR A 1 194 ? -1.878 15.892 17.756 1.00 64.00 194 THR A CA 1
ATOM 1397 C C . THR A 1 194 ? -2.860 14.837 17.234 1.00 64.00 194 THR A C 1
ATOM 1399 O O . THR A 1 194 ? -2.487 13.904 16.524 1.00 64.00 194 THR A O 1
ATOM 1402 N N . LEU A 1 195 ? -4.146 14.983 17.582 1.00 70.31 195 LEU A N 1
ATOM 1403 C CA . LEU A 1 195 ? -5.240 14.120 17.096 1.00 70.31 195 LEU A CA 1
ATOM 1404 C C . LEU A 1 195 ? -5.189 13.916 15.569 1.00 70.31 195 LEU A C 1
ATOM 1406 O O . LEU A 1 195 ? -5.280 12.782 15.104 1.00 70.31 195 LEU A O 1
ATOM 1410 N N . SER A 1 196 ? -4.893 14.980 14.816 1.00 82.94 196 SER A N 1
ATOM 1411 C CA . SER A 1 196 ? -4.781 14.952 13.351 1.00 82.94 196 SER A CA 1
ATOM 1412 C C . SER A 1 196 ? -3.733 13.959 12.822 1.00 82.94 196 SER A C 1
ATOM 1414 O O . SER A 1 196 ? -3.963 13.297 11.813 1.00 82.94 196 SER A O 1
ATOM 1416 N N . ALA A 1 197 ? -2.602 13.777 13.510 1.00 89.94 197 ALA A N 1
ATOM 1417 C CA . ALA A 1 197 ? -1.564 12.857 13.046 1.00 89.94 197 ALA A CA 1
ATOM 1418 C C . ALA A 1 197 ? -1.946 11.384 13.287 1.00 89.94 197 ALA A C 1
ATOM 1420 O O . ALA A 1 197 ? -1.616 10.516 12.477 1.00 89.94 197 ALA A O 1
ATOM 1421 N N . LYS A 1 198 ? -2.695 11.096 14.363 1.00 91.56 198 LYS A N 1
ATOM 1422 C CA . LYS A 1 198 ? -3.267 9.760 14.602 1.00 91.56 198 LYS A CA 1
ATOM 1423 C C . LYS A 1 198 ? -4.356 9.425 13.588 1.00 91.56 198 LYS A C 1
ATOM 1425 O O . LYS A 1 198 ? -4.400 8.297 13.102 1.00 91.56 198 LYS A O 1
ATOM 1430 N N . GLU A 1 199 ? -5.202 10.393 13.246 1.00 92.94 199 GLU A N 1
ATOM 1431 C CA . GLU A 1 199 ? -6.234 10.243 12.212 1.00 92.94 199 GLU A CA 1
ATOM 1432 C C . GLU A 1 199 ? -5.607 9.977 10.844 1.00 92.94 199 GLU A C 1
ATOM 1434 O O . GLU A 1 199 ? -6.019 9.053 10.142 1.00 92.94 199 GLU A O 1
ATOM 1439 N N . GLU A 1 200 ? -4.540 10.702 10.511 1.00 93.19 200 GLU A N 1
ATOM 1440 C CA . GLU A 1 200 ? -3.814 10.496 9.263 1.00 93.19 200 GLU A CA 1
ATOM 1441 C C . GLU A 1 200 ? -3.119 9.127 9.218 1.00 93.19 200 GLU A C 1
ATOM 1443 O O . GLU A 1 200 ? -3.226 8.399 8.231 1.00 93.19 200 GLU A O 1
ATOM 1448 N N . MET A 1 201 ? -2.488 8.694 10.315 1.00 95.44 201 MET A N 1
ATOM 1449 C CA . MET A 1 201 ? -1.953 7.332 10.419 1.00 95.44 201 MET A CA 1
ATOM 1450 C C . MET A 1 201 ? -3.044 6.266 10.272 1.00 95.44 201 MET A C 1
ATOM 1452 O O . MET A 1 201 ? -2.807 5.229 9.644 1.00 95.44 201 MET A O 1
ATOM 1456 N N . ALA A 1 202 ? -4.231 6.492 10.839 1.00 95.88 202 ALA A N 1
ATOM 1457 C CA . ALA A 1 202 ? -5.366 5.590 10.697 1.00 95.88 202 ALA A CA 1
ATOM 1458 C C . ALA A 1 202 ? -5.840 5.519 9.240 1.00 95.88 202 ALA A C 1
ATOM 1460 O O . ALA A 1 202 ? -6.033 4.410 8.736 1.00 95.88 202 ALA A O 1
ATOM 1461 N N . ARG A 1 203 ? -5.939 6.662 8.544 1.00 95.69 203 ARG A N 1
ATOM 1462 C CA . ARG A 1 203 ? -6.260 6.754 7.109 1.00 95.69 203 ARG A CA 1
ATOM 1463 C C . ARG A 1 203 ? -5.251 5.991 6.254 1.00 95.69 203 ARG A C 1
ATOM 1465 O O . ARG A 1 203 ? -5.636 5.079 5.526 1.00 95.69 203 ARG A O 1
ATOM 1472 N N . LEU A 1 204 ? -3.961 6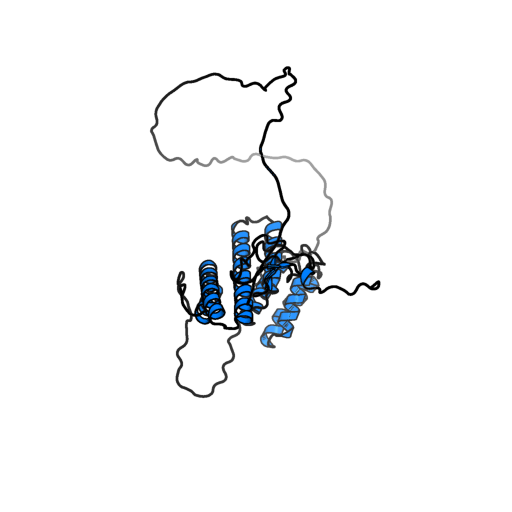.284 6.407 1.00 96.94 204 LEU A N 1
ATOM 1473 C CA . LEU A 1 204 ? -2.881 5.595 5.696 1.00 96.94 204 LEU A CA 1
ATOM 1474 C C . LEU A 1 204 ? -2.894 4.083 5.952 1.00 96.94 204 LEU A C 1
ATOM 1476 O O . LEU A 1 204 ? -2.706 3.290 5.032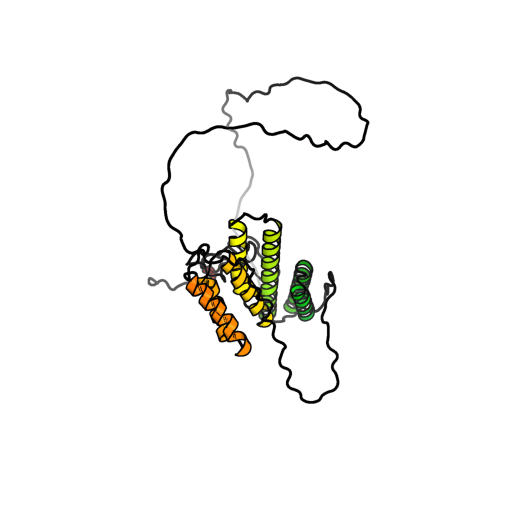 1.00 96.94 204 LEU A O 1
ATOM 1480 N N . SER A 1 205 ? -3.189 3.660 7.183 1.00 97.69 205 SER A N 1
ATOM 1481 C CA . SER A 1 205 ? -3.284 2.234 7.508 1.00 97.69 205 SER A CA 1
ATOM 1482 C C . SER A 1 205 ? -4.480 1.553 6.829 1.00 97.69 205 SER A C 1
ATOM 1484 O O . SER A 1 205 ? -4.401 0.360 6.538 1.00 97.69 205 SER A O 1
ATOM 1486 N N . ARG A 1 206 ? -5.568 2.277 6.513 1.00 97.50 206 ARG A N 1
ATOM 1487 C CA . ARG A 1 206 ? -6.662 1.735 5.682 1.00 97.50 206 ARG A CA 1
ATOM 1488 C C . ARG A 1 206 ? -6.211 1.506 4.244 1.00 97.50 206 ARG A C 1
ATOM 1490 O O . ARG A 1 206 ? -6.459 0.426 3.711 1.00 97.50 206 ARG A O 1
ATOM 1497 N N . HIS A 1 207 ? -5.488 2.462 3.654 1.00 97.62 207 HIS A N 1
ATOM 1498 C CA . HIS A 1 207 ? -4.875 2.274 2.335 1.00 97.62 207 HIS A CA 1
ATOM 1499 C C . HIS A 1 207 ? -3.960 1.046 2.335 1.00 97.62 207 HIS A C 1
ATOM 1501 O O . HIS A 1 207 ? -4.140 0.155 1.507 1.00 97.62 207 HIS A O 1
ATOM 1507 N N . LEU A 1 208 ? -3.079 0.926 3.334 1.00 98.06 208 LEU A N 1
ATOM 1508 C CA . LEU A 1 208 ? -2.196 -0.231 3.514 1.00 98.06 208 LEU A CA 1
ATOM 1509 C C . LEU A 1 208 ? -2.970 -1.561 3.584 1.00 98.06 208 LEU A C 1
ATOM 1511 O O . LEU A 1 208 ? -2.603 -2.526 2.916 1.00 98.06 208 LEU A O 1
ATOM 1515 N N . GLY A 1 209 ? -4.053 -1.620 4.368 1.00 97.25 209 GLY A N 1
ATOM 1516 C CA . GLY A 1 209 ? -4.897 -2.813 4.509 1.00 97.25 209 GLY A CA 1
ATOM 1517 C C . GLY A 1 209 ? -5.674 -3.199 3.242 1.00 97.25 209 GLY A C 1
ATOM 1518 O O . GLY A 1 209 ? -6.043 -4.366 3.081 1.00 97.25 209 GLY A O 1
ATOM 1519 N N . SER A 1 210 ? -5.898 -2.246 2.332 1.00 96.75 210 SER A N 1
ATOM 1520 C CA . SER A 1 210 ? -6.602 -2.470 1.062 1.00 96.75 210 SER A CA 1
ATOM 1521 C C . SER A 1 210 ? -5.720 -3.080 -0.035 1.00 96.75 210 SER A C 1
ATOM 1523 O O . SER A 1 210 ? -6.245 -3.671 -0.982 1.00 96.75 210 SER A O 1
ATOM 1525 N N . LEU A 1 211 ? -4.390 -2.985 0.097 1.00 97.62 211 LEU A N 1
ATOM 1526 C CA . LEU A 1 211 ? -3.457 -3.410 -0.944 1.00 97.62 211 LEU A CA 1
ATOM 1527 C C . LEU A 1 211 ? -3.542 -4.928 -1.215 1.00 97.62 211 LEU A C 1
ATOM 1529 O O . LEU A 1 211 ? -3.561 -5.736 -0.275 1.00 97.62 211 LEU A O 1
ATOM 1533 N N . PRO A 1 212 ? -3.530 -5.365 -2.489 1.00 96.56 212 PRO A N 1
ATOM 1534 C CA . PRO A 1 212 ? -3.558 -6.776 -2.864 1.00 96.56 212 PRO A CA 1
ATOM 1535 C C . PRO A 1 212 ? -2.164 -7.422 -2.738 1.00 96.56 212 PRO A C 1
ATOM 1537 O O . PRO A 1 212 ? -1.568 -7.873 -3.712 1.00 96.56 212 PRO A O 1
ATOM 1540 N N . LEU A 1 213 ? -1.640 -7.462 -1.512 1.00 97.38 213 LEU A N 1
ATOM 1541 C CA . LEU A 1 213 ? -0.377 -8.120 -1.168 1.00 97.38 213 LEU A CA 1
ATOM 1542 C C . LEU A 1 213 ? -0.552 -9.638 -1.005 1.00 97.38 213 LEU A C 1
ATOM 1544 O O . LEU A 1 213 ? -1.670 -10.146 -0.874 1.00 97.38 213 LEU A O 1
ATOM 1548 N N . LEU A 1 214 ? 0.569 -10.365 -0.923 1.00 95.88 214 LEU A N 1
ATOM 1549 C CA . LEU A 1 214 ? 0.567 -11.781 -0.542 1.00 95.88 214 LEU A CA 1
ATOM 1550 C C . LEU A 1 214 ? -0.112 -11.971 0.820 1.00 95.88 214 LEU A C 1
ATOM 1552 O O . LEU A 1 214 ? 0.054 -11.148 1.723 1.00 95.88 214 LEU A O 1
ATOM 1556 N N . ALA A 1 215 ? -0.830 -13.087 0.984 1.00 93.31 215 ALA A N 1
ATOM 1557 C CA . ALA A 1 215 ? -1.699 -13.339 2.137 1.00 93.31 215 ALA A CA 1
ATOM 1558 C C . ALA A 1 215 ? -1.012 -13.104 3.495 1.00 93.31 215 ALA A C 1
ATOM 1560 O O . ALA A 1 215 ? -1.582 -12.428 4.351 1.00 93.31 215 ALA A O 1
ATOM 1561 N N . LYS A 1 216 ? 0.235 -13.579 3.658 1.00 91.81 216 LYS A N 1
ATOM 1562 C CA . LYS A 1 216 ? 1.054 -13.363 4.867 1.00 91.81 216 LYS A CA 1
ATOM 1563 C C . LYS A 1 216 ? 1.159 -11.874 5.225 1.00 91.81 216 LYS A C 1
ATOM 1565 O O . LYS A 1 216 ? 0.848 -11.480 6.343 1.00 91.81 216 LYS A O 1
ATOM 1570 N N . HIS A 1 217 ? 1.554 -11.039 4.265 1.00 95.88 217 HIS A N 1
ATOM 1571 C CA . HIS A 1 217 ? 1.748 -9.601 4.468 1.00 95.88 217 HIS A CA 1
ATOM 1572 C C . HIS A 1 217 ? 0.428 -8.840 4.571 1.00 95.88 217 HIS A C 1
ATOM 1574 O O . HIS A 1 217 ? 0.309 -7.918 5.377 1.00 95.88 217 HIS A O 1
ATOM 1580 N N . ARG A 1 218 ? -0.586 -9.255 3.805 1.00 96.12 218 ARG A N 1
ATOM 1581 C CA . ARG A 1 218 ? -1.914 -8.639 3.832 1.00 96.12 218 ARG A CA 1
ATOM 1582 C C . ARG A 1 218 ? -2.562 -8.741 5.211 1.00 96.12 218 ARG A C 1
ATOM 1584 O O . ARG A 1 218 ? -3.114 -7.757 5.688 1.00 96.12 218 ARG A O 1
ATOM 1591 N N . ILE A 1 219 ? -2.461 -9.896 5.872 1.00 93.88 219 ILE A N 1
ATOM 159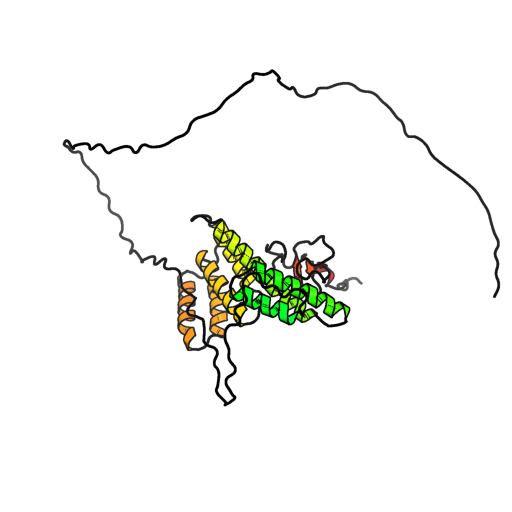2 C CA . ILE A 1 219 ? -2.988 -10.078 7.232 1.00 93.88 219 ILE A CA 1
ATOM 1593 C C . ILE A 1 219 ? -2.322 -9.095 8.206 1.00 93.88 219 ILE A C 1
ATOM 1595 O O . ILE A 1 219 ? -3.016 -8.443 8.983 1.00 93.88 219 ILE A O 1
ATOM 1599 N N . ASN A 1 220 ? -0.998 -8.934 8.131 1.00 94.94 220 ASN A N 1
ATOM 1600 C CA . ASN A 1 220 ? -0.272 -7.989 8.984 1.00 94.94 220 ASN A CA 1
ATOM 1601 C C . ASN A 1 220 ? -0.709 -6.538 8.728 1.00 94.94 220 ASN A C 1
ATOM 1603 O O . ASN A 1 220 ? -0.976 -5.804 9.675 1.00 94.94 220 ASN A O 1
ATOM 1607 N N . CYS A 1 221 ? -0.884 -6.153 7.463 1.00 97.38 221 CYS A N 1
ATOM 1608 C CA . CYS A 1 221 ? -1.393 -4.833 7.084 1.00 97.38 221 CYS A CA 1
ATOM 1609 C C . CYS A 1 221 ? -2.803 -4.570 7.638 1.00 97.38 221 CYS A C 1
ATOM 1611 O O . CYS A 1 221 ? -3.061 -3.498 8.185 1.00 97.38 221 CYS A O 1
ATOM 1613 N N . ILE A 1 222 ? -3.704 -5.557 7.557 1.00 97.19 222 ILE A N 1
ATOM 1614 C CA . ILE A 1 222 ? -5.060 -5.462 8.118 1.00 97.19 222 ILE A CA 1
ATOM 1615 C C . ILE A 1 222 ? -5.010 -5.304 9.645 1.00 97.19 222 ILE A C 1
ATOM 1617 O O . ILE A 1 222 ? -5.720 -4.460 10.187 1.00 97.19 222 ILE A O 1
ATOM 1621 N N . ARG A 1 223 ? -4.147 -6.048 10.351 1.00 95.44 223 ARG A N 1
ATOM 1622 C CA . ARG A 1 223 ? -3.974 -5.894 11.809 1.00 95.44 223 ARG A CA 1
ATOM 1623 C C . ARG A 1 223 ? -3.501 -4.492 12.184 1.00 95.44 223 ARG A C 1
ATOM 1625 O O . ARG A 1 223 ? -4.054 -3.889 13.104 1.00 95.44 223 ARG A O 1
ATOM 1632 N N . THR A 1 224 ? -2.535 -3.943 11.448 1.00 96.44 224 THR A N 1
ATOM 1633 C CA . THR A 1 224 ? -2.100 -2.552 11.629 1.00 96.44 224 THR A CA 1
ATOM 1634 C C . THR A 1 224 ? -3.254 -1.578 11.396 1.00 96.44 224 THR A C 1
ATOM 1636 O O . THR A 1 224 ? -3.456 -0.671 12.203 1.00 96.44 224 THR A O 1
ATOM 1639 N N . ALA A 1 225 ? -4.056 -1.795 10.348 1.00 97.69 225 ALA A N 1
ATOM 1640 C CA . ALA A 1 225 ? -5.234 -0.983 10.055 1.00 97.69 225 ALA A CA 1
ATOM 1641 C C . ALA A 1 225 ? -6.261 -1.008 11.191 1.00 97.69 225 ALA A C 1
ATOM 1643 O O . ALA A 1 225 ? -6.718 0.059 11.598 1.00 97.69 225 ALA A O 1
ATOM 1644 N N . ILE A 1 226 ? -6.582 -2.189 11.729 1.00 97.75 226 ILE A N 1
ATOM 1645 C CA . ILE A 1 226 ? -7.487 -2.358 12.874 1.00 97.75 226 ILE A CA 1
ATOM 1646 C C . ILE A 1 226 ? -6.964 -1.561 14.069 1.00 97.75 226 ILE A C 1
ATOM 1648 O O . ILE A 1 226 ? -7.667 -0.684 14.568 1.00 97.75 226 ILE A O 1
ATOM 1652 N N . LYS A 1 227 ? -5.708 -1.796 14.475 1.00 96.75 227 LYS A N 1
ATOM 1653 C CA . LYS A 1 227 ? -5.103 -1.140 15.642 1.00 96.75 227 LYS A CA 1
ATOM 1654 C C . LYS A 1 227 ? -5.171 0.384 15.544 1.00 96.75 227 LYS A C 1
ATOM 1656 O O . LYS A 1 227 ? -5.684 1.038 16.447 1.00 96.75 227 LYS A O 1
ATOM 1661 N N . ARG A 1 228 ? -4.711 0.951 14.424 1.00 96.19 228 ARG A N 1
ATOM 1662 C CA . ARG A 1 228 ? -4.689 2.409 14.225 1.00 96.19 228 ARG A CA 1
ATOM 1663 C C . ARG A 1 228 ? -6.082 3.021 14.145 1.00 96.19 228 ARG A C 1
ATOM 1665 O O . ARG A 1 228 ? -6.279 4.129 14.624 1.00 96.19 228 ARG A O 1
ATOM 1672 N N . ASN A 1 229 ? -7.058 2.307 13.589 1.00 96.81 229 ASN A N 1
ATOM 1673 C CA . ASN A 1 229 ? -8.428 2.809 13.509 1.00 96.81 229 ASN A CA 1
ATOM 1674 C C . ASN A 1 229 ? -9.161 2.731 14.854 1.00 96.81 229 ASN A C 1
ATOM 1676 O O . ASN A 1 229 ? -9.923 3.639 15.173 1.00 96.81 229 ASN A O 1
ATOM 1680 N N . MET A 1 230 ? -8.878 1.731 15.692 1.00 95.88 230 MET A N 1
ATOM 1681 C CA . MET A 1 230 ? -9.396 1.697 17.065 1.00 95.88 230 MET A CA 1
ATOM 1682 C C . MET A 1 230 ? -8.847 2.852 17.921 1.00 95.88 230 MET A C 1
ATOM 1684 O O . MET A 1 230 ? -9.600 3.428 18.704 1.00 95.88 230 MET A O 1
ATOM 1688 N N . GLU A 1 231 ? -7.578 3.248 17.737 1.00 93.69 231 GLU A N 1
ATOM 1689 C CA . GLU A 1 231 ? -6.952 4.383 18.449 1.00 93.69 231 GLU A CA 1
ATOM 1690 C C . GLU A 1 231 ? -7.687 5.719 18.222 1.00 93.69 231 GLU A C 1
ATOM 1692 O O . GLU A 1 231 ? -7.719 6.560 19.121 1.00 93.69 231 GLU A O 1
ATOM 1697 N N . VAL A 1 232 ? -8.307 5.901 17.052 1.00 94.38 232 VAL A N 1
ATOM 1698 C CA . VAL A 1 232 ? -9.100 7.094 16.691 1.00 94.38 232 VAL A CA 1
ATOM 1699 C C . VAL A 1 232 ? -10.608 6.833 16.683 1.00 94.38 232 VAL A C 1
ATOM 1701 O O . VAL A 1 232 ? -11.376 7.624 16.145 1.00 94.38 232 VAL A O 1
ATOM 1704 N N . GLN A 1 233 ? -11.045 5.741 17.321 1.00 95.50 233 GLN A N 1
ATOM 1705 C CA . GLN A 1 233 ? -12.457 5.403 17.527 1.00 95.50 233 GLN A CA 1
ATOM 1706 C C . GLN A 1 233 ? -13.247 5.144 16.230 1.00 95.50 233 GLN A C 1
ATOM 1708 O O . GLN A 1 233 ? -14.450 5.386 16.169 1.00 95.50 233 GLN A O 1
ATOM 1713 N N . ASN A 1 234 ? -12.586 4.605 15.204 1.00 96.31 234 ASN A N 1
ATOM 1714 C CA . ASN A 1 234 ? -13.216 4.098 13.983 1.00 96.31 234 ASN A CA 1
ATOM 1715 C C . ASN A 1 234 ? -13.605 2.620 14.140 1.00 96.31 234 ASN A C 1
ATOM 1717 O O . ASN A 1 234 ? -13.041 1.725 13.501 1.00 96.31 234 ASN A O 1
ATOM 1721 N N . TYR A 1 235 ? -14.544 2.358 15.049 1.00 97.50 235 TYR A N 1
ATOM 1722 C CA . TYR A 1 235 ? -14.928 1.006 15.455 1.00 97.50 235 TYR A CA 1
ATOM 1723 C C . TYR A 1 235 ? -15.732 0.258 14.387 1.00 97.50 235 TYR A C 1
ATOM 1725 O O . TYR A 1 235 ? -15.623 -0.965 14.304 1.00 97.50 235 TYR A O 1
ATOM 1733 N N . ALA A 1 236 ? -16.498 0.960 13.545 1.00 96.56 236 ALA A N 1
ATOM 1734 C CA . ALA A 1 236 ? -17.240 0.313 12.459 1.00 96.56 236 ALA A CA 1
ATOM 1735 C C . ALA A 1 236 ? -16.278 -0.304 11.428 1.00 96.56 236 ALA A C 1
ATOM 1737 O O . ALA A 1 236 ? -16.406 -1.475 11.069 1.00 96.56 236 ALA A O 1
ATOM 1738 N N . TYR A 1 237 ? -15.263 0.463 11.016 1.00 96.50 237 TYR A N 1
ATOM 1739 C CA . TYR A 1 237 ? -14.208 -0.029 10.130 1.00 96.50 237 TYR A CA 1
ATOM 1740 C C . TYR A 1 237 ? -13.401 -1.163 10.777 1.00 96.50 237 TYR A C 1
ATOM 1742 O O . TYR A 1 237 ? -13.161 -2.195 10.147 1.00 96.50 237 TYR A O 1
ATOM 1750 N N . ALA A 1 238 ? -13.001 -0.999 12.044 1.00 97.50 238 ALA A N 1
ATOM 1751 C CA . ALA A 1 238 ? -12.251 -2.026 12.764 1.00 97.50 238 ALA A CA 1
ATOM 1752 C C . ALA A 1 238 ? -13.021 -3.355 12.814 1.00 97.50 238 ALA A C 1
ATOM 1754 O O . ALA A 1 238 ? -12.448 -4.395 12.488 1.00 97.50 238 ALA A O 1
ATOM 1755 N N . LYS A 1 239 ? -14.327 -3.318 13.116 1.00 97.62 239 LYS A N 1
ATOM 1756 C CA . LYS A 1 239 ? -15.197 -4.500 13.080 1.00 97.62 239 LYS A CA 1
ATOM 1757 C C . LYS A 1 239 ? -15.214 -5.155 11.700 1.00 97.62 239 LYS A C 1
ATOM 1759 O O . LYS A 1 239 ? -14.990 -6.356 11.617 1.00 97.62 239 LYS A O 1
ATOM 1764 N N . GLN A 1 240 ? -15.432 -4.392 10.628 1.00 96.75 240 GLN A N 1
ATOM 1765 C CA . GLN A 1 240 ? -15.470 -4.942 9.266 1.00 96.75 240 GLN A CA 1
ATOM 1766 C C . GLN A 1 240 ? -14.179 -5.704 8.922 1.00 96.75 240 GLN A C 1
ATOM 1768 O O . GLN A 1 240 ? -14.208 -6.772 8.311 1.00 96.75 240 GLN A O 1
ATOM 1773 N N . MET A 1 241 ? -13.029 -5.163 9.326 1.00 97.12 241 MET A N 1
ATOM 1774 C CA . MET A 1 241 ? -11.737 -5.810 9.111 1.00 97.12 241 MET A CA 1
ATOM 1775 C C . MET A 1 241 ? -11.529 -7.030 10.019 1.00 97.12 241 MET A C 1
ATOM 1777 O O . MET A 1 241 ? -10.945 -8.020 9.578 1.00 97.12 241 MET A O 1
ATOM 1781 N N . LEU A 1 242 ? -12.024 -6.996 11.260 1.00 97.88 242 LEU A N 1
ATOM 1782 C CA . LEU A 1 242 ? -12.012 -8.148 12.165 1.00 97.88 242 LEU A CA 1
ATOM 1783 C C . LEU A 1 242 ? -12.902 -9.287 11.653 1.00 97.88 242 LEU A C 1
ATOM 1785 O O . LEU A 1 242 ? -12.458 -10.431 11.667 1.00 97.88 242 LEU A O 1
ATOM 1789 N N . ASP A 1 243 ? -14.093 -8.988 11.129 1.00 97.31 243 ASP A N 1
ATOM 1790 C CA . ASP A 1 243 ? -14.979 -9.970 10.487 1.00 97.31 243 ASP A CA 1
ATOM 1791 C C . ASP A 1 243 ? -14.277 -10.642 9.295 1.00 97.31 243 ASP A C 1
ATOM 1793 O O . ASP A 1 243 ? -14.320 -11.866 9.131 1.00 97.31 243 ASP A O 1
ATOM 1797 N N . LEU A 1 244 ? -13.553 -9.856 8.487 1.00 94.94 244 LEU A N 1
ATOM 1798 C CA . LEU A 1 244 ? -12.748 -10.382 7.385 1.00 94.94 244 LEU A CA 1
ATOM 1799 C C . LEU A 1 244 ? -11.655 -11.339 7.884 1.00 94.94 244 LEU A C 1
ATOM 1801 O O . LEU A 1 244 ? -11.468 -12.403 7.288 1.00 94.94 244 LEU A O 1
ATOM 1805 N N . LEU A 1 245 ? -10.939 -10.996 8.960 1.00 95.19 245 LEU A N 1
ATOM 1806 C CA . LEU A 1 245 ? -9.945 -11.896 9.552 1.00 95.19 245 LEU A CA 1
ATOM 1807 C C . LEU A 1 245 ? -10.598 -13.155 10.136 1.00 95.19 245 LEU A C 1
ATOM 1809 O O . LEU A 1 245 ? -10.091 -14.252 9.905 1.00 95.19 245 LEU A O 1
ATOM 1813 N N . LEU A 1 246 ? -11.733 -13.013 10.824 1.00 96.00 246 LEU A N 1
ATOM 1814 C CA . LEU A 1 246 ? -12.477 -14.114 11.436 1.00 96.00 246 LEU A CA 1
ATOM 1815 C C . LEU A 1 246 ? -12.923 -15.136 10.386 1.00 96.00 246 LEU A C 1
ATOM 1817 O O . LEU A 1 246 ? -12.733 -16.333 10.591 1.00 96.00 246 LEU A O 1
ATOM 1821 N N . SER A 1 247 ? -13.415 -14.673 9.230 1.00 94.62 247 SER A N 1
ATOM 1822 C CA . SER A 1 247 ? -13.856 -15.542 8.125 1.00 94.62 247 SER A CA 1
ATOM 1823 C C . SER A 1 247 ? -12.762 -16.469 7.573 1.00 94.62 247 SER A C 1
ATOM 1825 O O . SER A 1 247 ? -13.065 -17.449 6.896 1.00 94.62 247 SER A O 1
ATOM 1827 N N . LYS A 1 248 ? -11.486 -16.171 7.858 1.00 90.62 248 LYS A N 1
ATOM 1828 C CA . LYS A 1 248 ? -10.313 -16.923 7.383 1.00 90.62 248 LYS A CA 1
ATOM 1829 C C . LYS A 1 248 ? -9.478 -17.512 8.522 1.00 90.62 248 LYS A C 1
ATOM 1831 O O . LYS A 1 248 ? -8.445 -18.127 8.259 1.00 90.62 248 LYS A O 1
ATOM 1836 N N . ALA A 1 249 ? -9.874 -17.290 9.773 1.00 90.25 249 ALA A N 1
ATOM 1837 C CA . ALA A 1 249 ? -9.089 -17.673 10.935 1.00 90.25 249 ALA A CA 1
ATOM 1838 C C . ALA A 1 249 ? -9.305 -19.151 11.307 1.00 90.25 249 ALA A C 1
ATOM 1840 O O . ALA A 1 249 ? -10.443 -19.634 11.282 1.00 90.25 249 ALA A O 1
ATOM 1841 N N . PRO A 1 250 ? -8.240 -19.869 11.717 1.00 91.38 250 PRO A N 1
ATOM 1842 C CA . PRO A 1 250 ? -8.384 -21.199 12.297 1.00 91.38 250 PRO A CA 1
ATOM 1843 C C . PRO A 1 250 ? -9.172 -21.126 13.620 1.00 91.38 250 PRO A C 1
ATOM 1845 O O . PRO A 1 250 ? -9.092 -20.096 14.298 1.00 91.38 250 PRO A O 1
ATOM 1848 N N . PRO A 1 251 ? -9.868 -22.205 14.036 1.00 92.44 251 PRO A N 1
ATOM 1849 C CA . PRO A 1 251 ? -10.706 -22.217 15.241 1.00 92.44 251 PRO A CA 1
ATOM 1850 C C . PRO A 1 251 ? -10.011 -21.680 16.498 1.00 92.44 251 PRO A C 1
ATOM 1852 O O . PRO A 1 251 ? -10.602 -20.914 17.247 1.00 92.44 251 PRO A O 1
ATOM 1855 N N . THR A 1 252 ? -8.721 -21.981 16.667 1.00 90.69 252 THR A N 1
ATOM 1856 C CA . THR A 1 252 ? -7.904 -21.560 17.819 1.00 90.69 252 THR A CA 1
ATOM 1857 C C . THR A 1 252 ? -7.752 -20.046 17.989 1.00 90.69 252 THR A C 1
ATOM 1859 O O . THR A 1 252 ? -7.369 -19.606 19.066 1.00 90.69 252 THR A O 1
ATOM 1862 N N . LYS A 1 253 ? -8.017 -19.245 16.949 1.00 88.88 253 LYS A N 1
ATOM 1863 C CA . LYS A 1 253 ? -7.898 -17.773 16.976 1.00 88.88 253 LYS A CA 1
ATOM 1864 C C . LYS A 1 253 ? -9.242 -17.055 16.873 1.00 88.88 253 LYS A C 1
ATOM 1866 O O . LYS A 1 253 ? -9.280 -15.827 16.885 1.00 88.88 253 LYS A O 1
ATOM 1871 N N . GLN A 1 254 ? -10.344 -17.793 16.733 1.00 93.44 254 GLN A N 1
ATOM 1872 C CA . GLN A 1 254 ? -11.652 -17.180 16.514 1.00 93.44 254 GLN A CA 1
ATOM 1873 C C . GLN A 1 254 ? -12.175 -16.461 17.758 1.00 93.44 254 GLN A C 1
ATOM 1875 O O . GLN A 1 254 ? -12.756 -15.390 17.615 1.00 93.44 254 GLN A O 1
ATOM 1880 N N . ASP A 1 255 ? -11.936 -16.994 18.956 1.00 94.88 255 ASP A N 1
ATOM 1881 C CA . ASP A 1 255 ? -12.459 -16.413 20.202 1.00 94.88 255 ASP A CA 1
ATOM 1882 C C . ASP A 1 255 ? -11.853 -15.036 20.509 1.00 94.88 255 ASP A C 1
ATOM 1884 O O . ASP A 1 255 ? -12.562 -14.109 20.908 1.00 94.88 255 ASP A O 1
ATOM 1888 N N . GLU A 1 256 ? -10.558 -14.858 20.234 1.00 93.44 256 GLU A N 1
ATOM 1889 C CA . GLU A 1 256 ? -9.877 -13.565 20.368 1.00 93.44 256 GLU A CA 1
ATOM 1890 C C . GLU A 1 256 ? -10.460 -12.530 19.393 1.00 93.44 256 GLU A C 1
ATOM 1892 O O . GLU A 1 256 ? -10.790 -11.407 19.779 1.00 93.44 256 GLU A O 1
ATOM 1897 N N . LEU A 1 257 ? -10.662 -12.922 18.130 1.00 95.62 257 LEU A N 1
ATOM 1898 C CA . LEU A 1 257 ? -11.252 -12.047 17.116 1.00 95.62 257 LEU A CA 1
ATOM 1899 C C . LEU A 1 257 ? -12.704 -11.683 17.450 1.00 95.62 257 LEU A C 1
ATOM 1901 O O . LEU A 1 257 ? -13.080 -10.522 17.295 1.00 95.62 257 LEU A O 1
ATOM 1905 N N . ARG A 1 258 ? -13.502 -12.636 17.951 1.00 96.94 258 ARG A N 1
ATOM 1906 C CA . ARG A 1 258 ? -14.874 -12.390 18.428 1.00 96.94 258 ARG A CA 1
ATOM 1907 C C . ARG A 1 258 ? -14.889 -11.391 19.583 1.00 96.94 258 ARG A C 1
ATOM 1909 O O . ARG A 1 258 ? -15.644 -10.429 19.529 1.00 96.94 258 ARG A O 1
ATOM 1916 N N . SER A 1 259 ? -13.981 -11.536 20.547 1.00 96.62 259 SER A N 1
ATOM 1917 C CA . SER A 1 259 ? -13.860 -10.604 21.677 1.00 96.62 259 SER A CA 1
ATOM 1918 C C . SER A 1 259 ? -13.543 -9.170 21.222 1.00 96.62 259 SER A C 1
ATOM 1920 O O . SER A 1 259 ? -14.111 -8.202 21.730 1.00 96.62 259 SER A O 1
ATOM 1922 N N . LEU A 1 260 ? -12.668 -9.009 20.222 1.00 96.44 260 LEU A N 1
ATOM 1923 C CA . LEU A 1 260 ? -12.366 -7.697 19.633 1.00 96.44 260 LEU A CA 1
ATOM 1924 C C . LEU A 1 260 ? -13.554 -7.117 18.847 1.00 96.44 260 LEU A C 1
ATOM 1926 O O . LEU A 1 260 ? -13.769 -5.902 18.865 1.00 96.44 260 LEU A O 1
ATOM 1930 N N . ILE A 1 261 ? -14.333 -7.964 18.168 1.00 97.94 261 ILE A N 1
ATOM 1931 C CA . ILE A 1 261 ? -15.569 -7.555 17.486 1.00 97.94 261 ILE A CA 1
ATOM 1932 C C . ILE A 1 261 ? -16.587 -7.048 18.507 1.00 97.94 261 ILE A C 1
ATOM 1934 O O . ILE A 1 261 ? -17.114 -5.948 18.333 1.00 97.94 261 ILE A O 1
ATOM 1938 N N . ASP A 1 262 ? -16.809 -7.790 19.591 1.00 97.75 262 ASP A N 1
ATOM 1939 C CA . ASP A 1 262 ? -17.746 -7.414 20.651 1.00 97.75 262 ASP A CA 1
ATOM 1940 C C . ASP A 1 262 ? -17.345 -6.090 21.303 1.00 97.75 262 ASP A C 1
ATOM 1942 O O . ASP A 1 262 ? -18.192 -5.226 21.532 1.00 97.75 262 ASP A O 1
ATOM 1946 N N . MET A 1 263 ? -16.043 -5.861 21.503 1.00 97.00 263 MET A N 1
ATOM 1947 C CA . MET A 1 263 ? -15.536 -4.564 21.954 1.00 97.00 263 MET A CA 1
ATOM 1948 C C . MET A 1 263 ? -15.927 -3.433 20.991 1.00 97.00 263 MET A C 1
ATOM 1950 O O . MET A 1 263 ? -16.382 -2.377 21.432 1.00 97.00 263 MET A O 1
ATOM 1954 N N . CYS A 1 264 ? -15.774 -3.628 19.678 1.00 97.31 264 CYS A N 1
ATOM 1955 C CA . CYS A 1 264 ? -16.168 -2.619 18.690 1.00 97.31 264 CYS A CA 1
ATOM 1956 C C . CYS A 1 264 ? -17.680 -2.342 18.735 1.00 97.31 264 CYS A C 1
ATOM 1958 O O . CYS A 1 264 ? -18.095 -1.186 18.625 1.00 97.31 264 CYS A O 1
ATOM 1960 N N . VAL A 1 265 ? -18.495 -3.384 18.939 1.00 97.56 265 VAL A N 1
ATOM 1961 C CA . VAL A 1 265 ? -19.954 -3.271 19.097 1.00 97.56 265 VAL A CA 1
ATOM 1962 C C . VAL A 1 265 ? -20.306 -2.464 20.346 1.00 97.56 265 VAL A C 1
ATOM 1964 O O . VAL A 1 265 ? -21.037 -1.481 20.249 1.00 97.56 265 VAL A O 1
ATOM 1967 N N . GLN A 1 266 ? -19.723 -2.806 21.497 1.00 97.06 266 GLN A N 1
ATOM 1968 C CA . GLN A 1 266 ? -19.942 -2.103 22.767 1.00 97.06 266 GLN A CA 1
ATOM 1969 C C . GLN A 1 266 ? -19.532 -0.625 22.709 1.00 97.06 266 GLN A C 1
ATOM 1971 O O . GLN A 1 266 ? -20.105 0.210 23.403 1.00 97.06 266 GLN A O 1
ATOM 1976 N N . ARG A 1 267 ? -18.548 -0.284 21.870 1.00 95.25 267 ARG A N 1
ATOM 1977 C CA . ARG A 1 267 ? -18.076 1.093 21.660 1.00 95.25 267 ARG A CA 1
ATOM 1978 C C . ARG A 1 267 ? -18.889 1.879 20.619 1.00 95.25 267 ARG A C 1
ATOM 1980 O O . ARG A 1 267 ? -18.575 3.042 20.373 1.00 95.25 267 ARG A O 1
ATOM 1987 N N . GLY A 1 268 ? -19.936 1.283 20.042 1.00 92.44 268 GLY A N 1
ATOM 1988 C CA . GLY A 1 268 ? -20.972 1.999 19.294 1.00 92.44 268 GLY A CA 1
ATOM 1989 C C . GLY A 1 268 ? -20.788 2.090 17.777 1.00 92.44 268 GLY A C 1
ATOM 1990 O O . GLY A 1 268 ? -21.313 3.034 17.198 1.00 92.44 268 GLY A O 1
ATOM 1991 N N . LEU A 1 269 ? -20.050 1.161 17.142 1.00 93.00 269 LEU A N 1
ATOM 1992 C CA . LEU A 1 269 ? -19.935 0.967 15.673 1.00 93.00 269 LEU A CA 1
ATOM 1993 C C . LEU A 1 269 ? -19.943 2.245 14.813 1.00 93.00 269 LEU A C 1
ATOM 1995 O O . LEU A 1 269 ? -20.516 2.281 13.726 1.00 93.00 269 LEU A O 1
ATOM 1999 N N . SER A 1 270 ? -19.284 3.293 15.288 1.00 93.62 270 SER A N 1
ATOM 2000 C CA . SER A 1 270 ? -19.179 4.569 14.591 1.00 93.62 270 SER A CA 1
ATOM 2001 C C . SER A 1 270 ? -17.786 4.730 13.998 1.00 93.62 270 SER A C 1
ATOM 2003 O O . SER A 1 270 ? -16.830 4.075 14.424 1.00 93.62 270 SER A O 1
ATOM 2005 N N . ASN A 1 271 ? -17.680 5.593 12.989 1.00 92.38 271 ASN A N 1
ATOM 2006 C CA . ASN A 1 271 ? -16.403 6.081 12.492 1.00 92.38 271 ASN A CA 1
ATOM 2007 C C . ASN A 1 271 ? -16.349 7.592 12.695 1.00 92.38 271 ASN A C 1
ATOM 2009 O O . ASN A 1 271 ? -17.163 8.311 12.122 1.00 92.38 271 ASN A O 1
ATOM 2013 N N . LYS A 1 272 ? -15.417 8.071 13.524 1.00 88.88 272 LYS A N 1
ATOM 2014 C CA . LYS A 1 272 ? -15.296 9.501 13.840 1.00 88.88 272 LYS A CA 1
ATOM 2015 C C . LYS A 1 272 ? -14.525 10.283 12.786 1.00 88.88 272 LYS A C 1
ATOM 2017 O O . LYS A 1 272 ? -14.854 11.434 12.535 1.00 88.88 272 LYS A O 1
ATOM 2022 N N . SER A 1 273 ? -13.505 9.668 12.193 1.00 84.81 273 SER A N 1
ATOM 2023 C CA . SER A 1 273 ? -12.549 10.346 11.306 1.00 84.81 273 SER A CA 1
ATOM 2024 C C . SER A 1 273 ? -12.517 9.774 9.886 1.00 84.81 273 SER A C 1
ATOM 2026 O O . SER A 1 273 ? -11.604 10.067 9.117 1.00 84.81 273 SER A O 1
ATOM 2028 N N . ILE A 1 274 ? -13.505 8.950 9.522 1.00 86.00 274 ILE A N 1
ATOM 2029 C CA . ILE A 1 274 ? -13.640 8.382 8.175 1.00 86.00 274 ILE A CA 1
ATOM 2030 C C . ILE A 1 274 ? -14.769 9.092 7.444 1.00 86.00 274 ILE A C 1
ATOM 2032 O O . ILE A 1 274 ? -15.885 9.164 7.953 1.00 86.00 274 ILE A O 1
ATOM 2036 N N . ASP A 1 275 ? -14.484 9.540 6.225 1.00 84.44 275 ASP A N 1
ATOM 2037 C CA . ASP A 1 275 ? -15.517 9.958 5.284 1.00 84.44 275 ASP A CA 1
ATOM 2038 C C . ASP A 1 275 ? -16.314 8.716 4.819 1.00 84.44 275 ASP A C 1
ATOM 2040 O O . ASP A 1 275 ? -15.704 7.772 4.305 1.00 84.44 275 ASP A O 1
ATOM 2044 N N . PRO A 1 276 ? -17.650 8.670 5.000 1.00 81.25 276 PRO A N 1
ATOM 2045 C CA . PRO A 1 276 ? -18.481 7.526 4.618 1.00 81.25 276 PRO A CA 1
ATOM 2046 C C . PRO A 1 276 ? -18.389 7.115 3.142 1.00 81.25 276 PRO A C 1
ATOM 2048 O O . PRO A 1 276 ? -18.685 5.965 2.824 1.00 81.25 276 PRO A O 1
ATOM 2051 N N . LEU A 1 277 ? -18.004 8.031 2.249 1.00 79.88 277 LEU A N 1
ATOM 2052 C CA . LEU A 1 277 ? -17.871 7.772 0.812 1.00 79.88 277 LEU A CA 1
ATOM 2053 C C . LEU A 1 277 ? -16.452 7.343 0.410 1.00 79.88 277 LEU A C 1
ATOM 2055 O O . LEU A 1 277 ? -16.203 7.031 -0.754 1.00 79.88 277 LEU A O 1
ATOM 2059 N N . GLU A 1 278 ? -15.507 7.336 1.350 1.00 84.31 278 GLU A N 1
ATOM 2060 C CA . GLU A 1 278 ? -14.111 7.041 1.058 1.00 84.31 278 GLU A CA 1
ATOM 2061 C C . GLU A 1 278 ? -13.877 5.544 0.833 1.00 84.31 278 GLU A C 1
ATOM 2063 O O . GLU A 1 278 ? -13.931 4.734 1.762 1.00 84.31 278 GLU A O 1
ATOM 2068 N N . ASP A 1 279 ? -13.501 5.191 -0.396 1.00 90.44 279 ASP A N 1
ATOM 2069 C CA . ASP A 1 279 ? -12.940 3.883 -0.719 1.00 90.44 279 ASP A CA 1
ATOM 2070 C C . ASP A 1 279 ? -11.428 3.870 -0.405 1.00 90.44 279 ASP A C 1
ATOM 2072 O O . ASP A 1 279 ? -10.649 4.571 -1.060 1.00 90.44 279 ASP A O 1
ATOM 2076 N N . PRO A 1 280 ? -10.960 3.051 0.559 1.00 92.50 280 PRO A N 1
ATOM 2077 C CA . PRO A 1 280 ? -9.549 2.994 0.927 1.00 92.50 280 PRO A CA 1
ATOM 2078 C C . PRO A 1 280 ? -8.642 2.448 -0.187 1.00 92.50 280 PRO A C 1
ATOM 2080 O O . PRO A 1 280 ? -7.428 2.583 -0.071 1.00 92.50 280 PRO A O 1
ATOM 2083 N N . SER A 1 281 ? -9.186 1.871 -1.262 1.00 93.12 281 SER A N 1
ATOM 2084 C CA . SER A 1 281 ? -8.425 1.465 -2.452 1.00 93.12 281 SER A CA 1
ATOM 2085 C C . SER A 1 281 ? -8.232 2.591 -3.485 1.00 93.12 281 SER A C 1
ATOM 2087 O O . SER A 1 281 ? -7.513 2.415 -4.479 1.00 93.12 281 SER A O 1
ATOM 2089 N N . GLN A 1 282 ? -8.861 3.754 -3.274 1.00 93.38 282 GLN A N 1
ATOM 2090 C CA . GLN A 1 282 ? -8.758 4.939 -4.131 1.00 93.38 282 GLN A CA 1
ATOM 2091 C C . GLN A 1 282 ? -7.855 5.980 -3.474 1.00 93.38 282 GLN A C 1
ATOM 2093 O O . GLN A 1 282 ? -8.293 6.872 -2.746 1.00 93.38 282 GLN A O 1
ATOM 2098 N N . PHE A 1 283 ? -6.557 5.868 -3.736 1.00 95.38 283 PHE A N 1
ATOM 2099 C CA . PHE A 1 283 ? -5.575 6.828 -3.251 1.00 95.38 283 PHE A CA 1
ATOM 2100 C C . PHE A 1 283 ? -4.444 7.023 -4.255 1.00 95.38 283 PHE A C 1
ATOM 2102 O O . PHE A 1 283 ? -4.146 6.156 -5.079 1.00 95.38 283 PHE A O 1
ATOM 2109 N N . CYS A 1 284 ? -3.830 8.197 -4.192 1.00 95.62 284 CYS A N 1
ATOM 2110 C CA . CYS A 1 284 ? -2.746 8.592 -5.067 1.00 95.62 284 CYS A CA 1
ATOM 2111 C C . CYS A 1 284 ? -1.463 7.907 -4.608 1.00 95.62 284 CYS A C 1
ATOM 2113 O O . CYS A 1 284 ? -1.026 8.100 -3.479 1.00 95.62 284 CYS A O 1
ATOM 2115 N N . ALA A 1 285 ? -0.811 7.148 -5.480 1.00 96.31 285 ALA A N 1
ATOM 2116 C CA . ALA A 1 285 ? 0.437 6.469 -5.158 1.00 96.31 285 ALA A CA 1
ATOM 2117 C C . ALA A 1 285 ? 1.613 7.443 -4.939 1.00 96.31 285 ALA A C 1
ATOM 2119 O O . ALA A 1 285 ? 2.612 7.053 -4.343 1.00 96.31 285 ALA A O 1
ATOM 2120 N N . ALA A 1 286 ? 1.500 8.695 -5.404 1.00 93.50 286 ALA A N 1
ATOM 2121 C CA . ALA A 1 286 ? 2.520 9.730 -5.216 1.00 93.50 286 ALA A CA 1
ATOM 2122 C C . ALA A 1 286 ? 2.378 10.464 -3.875 1.00 93.50 286 ALA A C 1
ATOM 2124 O O . ALA A 1 286 ? 3.347 10.623 -3.143 1.00 93.50 286 ALA A O 1
ATOM 2125 N N . THR A 1 287 ? 1.167 10.926 -3.562 1.00 94.31 287 THR A N 1
ATOM 2126 C CA . THR A 1 287 ? 0.894 11.782 -2.394 1.00 94.31 287 THR A CA 1
ATOM 2127 C C . THR A 1 287 ? 0.279 11.019 -1.226 1.00 94.31 287 THR A C 1
ATOM 2129 O O . THR A 1 287 ? 0.113 11.581 -0.150 1.00 94.31 287 THR A O 1
ATOM 2132 N N . LEU A 1 288 ? -0.132 9.766 -1.446 1.00 95.38 288 LEU A N 1
ATOM 2133 C CA . LEU A 1 288 ? -0.925 8.946 -0.524 1.00 95.38 288 LEU A CA 1
ATOM 2134 C C . LEU A 1 288 ? -2.254 9.597 -0.110 1.00 95.38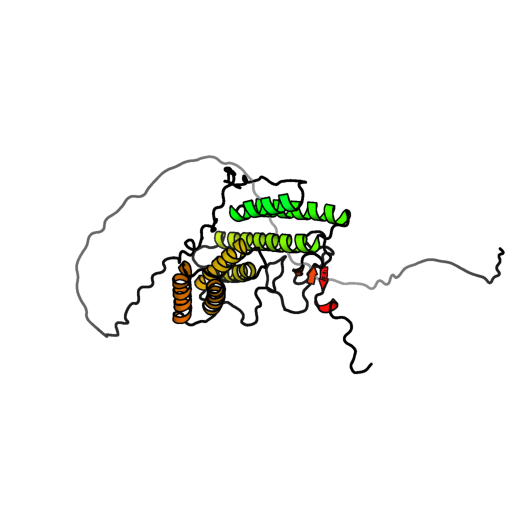 288 LEU A C 1
ATOM 2136 O O . LEU A 1 288 ? -2.902 9.153 0.838 1.00 95.38 288 LEU A O 1
ATOM 2140 N N . SER A 1 289 ? -2.682 10.653 -0.806 1.00 92.38 289 SER A N 1
ATOM 2141 C CA . SER A 1 289 ? -3.948 11.338 -0.565 1.00 92.38 289 SER A CA 1
ATOM 2142 C C . SER A 1 289 ? -5.110 10.562 -1.174 1.00 92.38 289 SER A C 1
ATOM 2144 O O . SER A 1 289 ? -4.935 9.782 -2.110 1.00 92.38 289 SER A O 1
ATOM 2146 N N . ARG A 1 290 ? -6.314 10.818 -0.664 1.00 91.31 290 ARG A N 1
ATOM 2147 C CA . ARG A 1 290 ? -7.560 10.276 -1.216 1.00 91.31 290 ARG A CA 1
ATOM 2148 C C . ARG A 1 290 ? -7.714 10.656 -2.687 1.00 91.31 290 ARG A C 1
ATOM 2150 O O . ARG A 1 290 ? -7.316 11.753 -3.086 1.00 91.31 290 ARG A O 1
ATOM 2157 N N . LEU A 1 291 ? -8.291 9.751 -3.468 1.00 91.25 291 LEU A N 1
ATOM 2158 C CA . LEU A 1 291 ? -8.702 10.012 -4.842 1.00 91.25 291 LEU A CA 1
ATOM 2159 C C . LEU A 1 291 ? -10.214 9.924 -4.968 1.00 91.25 291 LEU A C 1
ATOM 2161 O O . LEU A 1 291 ? -10.851 9.061 -4.367 1.00 91.25 291 LEU A O 1
ATOM 2165 N N . SER A 1 292 ? -10.758 10.789 -5.815 1.00 85.00 292 SER A N 1
ATOM 2166 C CA . SER A 1 292 ? -12.105 10.619 -6.340 1.00 85.00 292 SER A CA 1
ATOM 2167 C C . SER A 1 292 ? -12.167 9.380 -7.232 1.00 85.00 292 SER A C 1
ATOM 2169 O O . SER A 1 292 ? -11.198 9.024 -7.908 1.00 85.00 292 SER A O 1
ATOM 2171 N N . THR A 1 293 ? -13.334 8.742 -7.281 1.00 79.38 293 THR A N 1
ATOM 2172 C CA . THR A 1 293 ? -13.567 7.555 -8.118 1.00 79.38 293 THR A CA 1
ATOM 2173 C C . THR A 1 293 ? -13.406 7.843 -9.615 1.00 79.38 293 THR A C 1
ATOM 2175 O O . THR A 1 293 ? -13.033 6.946 -10.363 1.00 79.38 293 THR A O 1
ATOM 2178 N N . ILE A 1 294 ? -13.639 9.088 -10.042 1.00 81.88 294 ILE A N 1
ATOM 2179 C CA . ILE A 1 294 ? -13.520 9.556 -11.432 1.00 81.88 294 ILE A CA 1
ATOM 2180 C C . ILE A 1 294 ? -12.406 10.598 -11.571 1.00 81.88 294 ILE A C 1
ATOM 2182 O O . ILE A 1 294 ? -12.051 11.258 -10.590 1.00 81.88 294 ILE A O 1
ATOM 2186 N N . GLY A 1 295 ? -11.872 10.771 -12.782 1.00 84.69 295 GLY A N 1
ATOM 2187 C CA . GLY A 1 295 ? -10.946 11.866 -13.079 1.00 84.69 295 GLY A CA 1
ATOM 2188 C C . GLY A 1 295 ? -9.516 11.709 -12.562 1.00 84.69 295 GLY A C 1
ATOM 2189 O O . GLY A 1 295 ? -8.783 12.695 -12.569 1.00 84.69 295 GLY A O 1
ATOM 2190 N N . HIS A 1 296 ? -9.110 10.508 -12.138 1.00 91.25 296 HIS A N 1
ATOM 2191 C CA . HIS A 1 296 ? -7.734 10.196 -11.732 1.00 91.25 296 HIS A CA 1
ATOM 2192 C C . HIS A 1 296 ? -6.946 9.533 -12.869 1.00 91.25 296 HIS A C 1
ATOM 2194 O O . HIS A 1 296 ? -7.537 8.987 -13.799 1.00 91.25 296 HIS A O 1
ATOM 2200 N N . ASP A 1 297 ? -5.621 9.530 -12.794 1.00 93.38 297 ASP A N 1
ATOM 2201 C CA . ASP A 1 297 ? -4.773 8.839 -13.759 1.00 93.38 297 ASP A CA 1
ATOM 2202 C C . ASP A 1 297 ? -4.339 7.462 -13.255 1.00 93.38 297 ASP A C 1
ATOM 2204 O O . ASP A 1 297 ? -4.182 7.243 -12.054 1.00 93.38 297 ASP A O 1
ATOM 2208 N N . ILE A 1 298 ? -4.115 6.526 -14.174 1.00 93.88 298 ILE A N 1
ATOM 2209 C CA . ILE A 1 298 ? -3.726 5.146 -13.897 1.00 93.88 298 ILE A CA 1
ATOM 2210 C C . ILE A 1 298 ? -2.534 4.774 -14.781 1.00 93.88 298 ILE A C 1
ATOM 2212 O O . ILE A 1 298 ? -2.518 5.029 -15.985 1.00 93.88 298 ILE A O 1
ATOM 2216 N N . CYS A 1 299 ? -1.531 4.140 -14.180 1.00 95.56 299 CYS A N 1
ATOM 2217 C CA . CYS A 1 299 ? -0.451 3.492 -14.911 1.00 95.56 299 CYS A CA 1
ATOM 2218 C C . CYS A 1 299 ? -0.964 2.229 -15.610 1.00 95.56 299 CYS A C 1
ATOM 2220 O O . CYS A 1 299 ? -1.445 1.305 -14.950 1.00 95.56 299 CYS A O 1
ATOM 2222 N N . ASP A 1 300 ? -0.802 2.148 -16.927 1.00 94.62 300 ASP A N 1
ATOM 2223 C CA . ASP A 1 300 ? -1.307 1.026 -17.725 1.00 94.62 300 ASP A CA 1
ATOM 2224 C C . ASP A 1 300 ? -0.546 -0.298 -17.536 1.00 94.62 300 ASP A C 1
ATOM 2226 O O . ASP A 1 300 ? -1.067 -1.368 -17.869 1.00 94.62 300 ASP A O 1
ATOM 2230 N N . LEU A 1 301 ? 0.652 -0.237 -16.948 1.00 96.25 301 LEU A N 1
ATOM 2231 C CA . LEU A 1 301 ? 1.469 -1.404 -16.635 1.00 96.25 301 LEU A CA 1
ATOM 2232 C C . LEU A 1 301 ? 1.234 -1.930 -15.214 1.00 96.25 301 LEU A C 1
ATOM 2234 O O . LEU A 1 301 ? 0.883 -3.094 -15.041 1.00 96.25 301 LEU A O 1
ATOM 2238 N N . CYS A 1 302 ? 1.457 -1.097 -14.191 1.00 97.38 302 CYS A N 1
ATOM 2239 C CA . CYS A 1 302 ? 1.433 -1.539 -12.791 1.00 97.38 302 CYS A CA 1
ATOM 2240 C C . CYS A 1 302 ? 0.137 -1.203 -12.037 1.00 97.38 302 CYS A C 1
ATOM 2242 O O . CYS A 1 302 ? -0.018 -1.608 -10.884 1.00 97.38 302 CYS A O 1
ATOM 2244 N N . GLY A 1 303 ? -0.778 -0.446 -12.653 1.00 95.75 303 GLY A N 1
ATOM 2245 C CA . GLY A 1 303 ? -2.074 -0.089 -12.069 1.00 95.75 303 GLY A CA 1
ATOM 2246 C C . GLY A 1 303 ? -2.026 0.956 -10.950 1.00 95.75 303 GLY A C 1
ATOM 2247 O O . GLY A 1 303 ? -3.038 1.176 -10.288 1.00 95.75 303 GLY A O 1
ATOM 2248 N N . ALA A 1 304 ? -0.876 1.595 -10.703 1.00 96.69 304 ALA A N 1
ATOM 2249 C CA . ALA A 1 304 ? -0.776 2.690 -9.737 1.00 96.69 304 ALA A CA 1
ATOM 2250 C C . ALA A 1 304 ? -1.654 3.881 -10.160 1.00 96.69 304 ALA A C 1
ATOM 2252 O O . ALA A 1 304 ? -1.680 4.226 -11.341 1.00 96.69 304 ALA A O 1
ATOM 2253 N N . LYS A 1 305 ? -2.339 4.505 -9.195 1.00 95.81 305 LYS A N 1
ATOM 2254 C CA . LYS A 1 305 ? -3.287 5.608 -9.418 1.00 95.81 305 LYS A CA 1
ATOM 2255 C C . LYS A 1 305 ? -2.699 6.953 -8.985 1.00 95.81 305 LYS A C 1
ATOM 2257 O O . LYS A 1 305 ? -1.932 6.996 -8.024 1.00 95.81 305 LYS A O 1
ATOM 2262 N N . PHE A 1 306 ? -3.082 8.048 -9.636 1.00 94.81 306 PHE A N 1
ATOM 2263 C CA . PHE A 1 306 ? -2.566 9.400 -9.387 1.00 94.81 306 PHE A CA 1
ATOM 2264 C C . PHE A 1 306 ? -3.670 10.456 -9.526 1.00 94.81 306 PHE A C 1
ATOM 2266 O O . PHE A 1 306 ? -4.586 10.278 -10.315 1.00 94.81 306 PHE A O 1
ATOM 2273 N N . SER A 1 307 ? -3.604 11.560 -8.778 1.00 90.81 307 SER A N 1
ATOM 2274 C CA . SER A 1 307 ? -4.635 12.617 -8.819 1.00 90.81 307 SER A CA 1
ATOM 2275 C C . SER A 1 307 ? -4.602 13.454 -10.099 1.00 90.81 307 SER A C 1
ATOM 2277 O O . SER A 1 307 ? -5.653 13.804 -10.618 1.00 90.81 307 SER A O 1
ATOM 2279 N N . ALA A 1 308 ? -3.404 13.781 -10.575 1.00 81.25 308 ALA A N 1
ATOM 2280 C CA . ALA A 1 308 ? -3.117 14.372 -11.878 1.00 81.25 308 ALA A CA 1
ATOM 2281 C C . ALA A 1 308 ? -1.593 14.350 -12.036 1.00 81.25 308 ALA A C 1
ATOM 2283 O O . ALA A 1 308 ? -0.897 15.146 -11.399 1.00 81.25 308 ALA A O 1
ATOM 2284 N N . LEU A 1 309 ? -1.052 13.404 -12.802 1.00 76.50 309 LEU A N 1
ATOM 2285 C CA . LEU A 1 309 ? 0.392 13.316 -13.012 1.00 76.50 309 LEU A CA 1
ATOM 2286 C C . LEU A 1 309 ? 0.744 13.985 -14.344 1.00 76.50 309 LEU A C 1
ATOM 2288 O O . LEU A 1 309 ? 0.367 13.507 -15.407 1.00 76.50 309 LEU A O 1
ATOM 2292 N N . SER A 1 310 ? 1.494 15.087 -14.298 1.00 74.50 310 SER A N 1
ATOM 2293 C CA . SER A 1 310 ? 1.978 15.771 -15.507 1.00 74.50 310 SER A CA 1
ATOM 2294 C C . SER A 1 310 ? 3.172 15.068 -16.161 1.00 74.50 310 SER A C 1
ATOM 2296 O O . SER A 1 310 ? 3.598 15.454 -17.249 1.00 74.50 310 SER A O 1
ATOM 2298 N N . THR A 1 311 ? 3.736 14.042 -15.515 1.00 77.00 311 THR A N 1
ATOM 2299 C CA . THR A 1 311 ? 4.880 13.302 -16.045 1.00 77.00 311 THR A CA 1
ATOM 2300 C C . THR A 1 311 ? 4.426 12.197 -17.002 1.00 77.00 311 THR A C 1
ATOM 2302 O O . THR A 1 311 ? 3.518 11.437 -16.667 1.00 77.00 311 THR A O 1
ATOM 2305 N N . PRO A 1 312 ? 5.100 12.023 -18.154 1.00 75.88 312 PRO A N 1
ATOM 2306 C CA . PRO A 1 312 ? 4.708 11.027 -19.155 1.00 75.88 312 PRO A CA 1
ATOM 2307 C C . PRO A 1 312 ? 4.898 9.572 -18.686 1.00 75.88 312 PRO A C 1
ATOM 2309 O O . PRO A 1 312 ? 4.272 8.661 -19.227 1.00 75.88 312 PRO A O 1
ATOM 2312 N N . GLY A 1 313 ? 5.751 9.345 -17.680 1.00 89.75 313 GLY A N 1
ATOM 2313 C CA . GLY A 1 313 ? 6.050 8.025 -17.124 1.00 89.75 313 GLY A CA 1
ATOM 2314 C C . GLY A 1 313 ? 5.540 7.835 -15.696 1.00 89.75 313 GLY A C 1
ATOM 2315 O O . GLY A 1 313 ? 5.416 8.783 -14.917 1.00 89.75 313 GLY A O 1
ATOM 2316 N N . CYS A 1 314 ? 5.274 6.581 -15.336 1.00 95.38 314 CYS A N 1
ATOM 2317 C CA . CYS A 1 314 ? 4.872 6.201 -13.989 1.00 95.38 314 CYS A CA 1
ATOM 2318 C C . CYS A 1 314 ? 6.042 6.262 -12.999 1.00 95.38 314 CYS A C 1
ATOM 2320 O O . CYS A 1 314 ? 6.967 5.461 -13.082 1.00 95.38 314 CYS A O 1
ATOM 2322 N N . ILE A 1 315 ? 5.946 7.110 -11.973 1.00 94.69 315 ILE A N 1
ATOM 2323 C CA . ILE A 1 315 ? 6.974 7.231 -10.920 1.00 94.69 315 ILE A CA 1
ATOM 2324 C C . ILE A 1 315 ? 7.111 5.988 -10.021 1.00 94.69 315 ILE A C 1
ATOM 2326 O O . ILE A 1 315 ? 8.092 5.842 -9.295 1.00 94.69 315 ILE A O 1
ATOM 2330 N N . ILE A 1 316 ? 6.127 5.081 -10.043 1.00 97.00 316 ILE A N 1
ATOM 2331 C CA . ILE A 1 316 ? 6.161 3.864 -9.223 1.00 97.00 316 ILE A CA 1
ATOM 2332 C C . ILE A 1 316 ? 6.988 2.780 -9.908 1.00 97.00 316 ILE A C 1
ATOM 2334 O O . ILE A 1 316 ? 7.923 2.270 -9.297 1.00 97.00 316 ILE A O 1
ATOM 2338 N N . CYS A 1 317 ? 6.668 2.442 -11.160 1.00 96.62 317 CYS A N 1
ATOM 2339 C CA . CYS A 1 317 ? 7.350 1.364 -11.886 1.00 96.62 317 CYS A CA 1
ATOM 2340 C C . CYS A 1 317 ? 8.412 1.839 -12.886 1.00 96.62 317 CYS A C 1
ATOM 2342 O O . CYS A 1 317 ? 9.151 1.012 -13.402 1.00 96.62 317 CYS A O 1
ATOM 2344 N N . GLY A 1 318 ? 8.467 3.131 -13.213 1.00 95.00 318 GLY A N 1
ATOM 2345 C CA . GLY A 1 318 ? 9.412 3.716 -14.171 1.00 95.00 318 GLY A CA 1
ATOM 2346 C C . GLY A 1 318 ? 9.177 3.361 -15.646 1.00 95.00 318 GLY A C 1
ATOM 2347 O O . GLY A 1 318 ? 9.801 3.969 -16.506 1.00 95.00 318 GLY A O 1
ATOM 2348 N N . MET A 1 319 ? 8.293 2.404 -15.949 1.00 94.75 319 MET A N 1
ATOM 2349 C CA . MET A 1 319 ? 8.129 1.840 -17.300 1.00 94.75 319 MET A CA 1
ATOM 2350 C C . MET A 1 319 ? 6.761 2.119 -17.929 1.00 94.75 319 MET A C 1
ATOM 2352 O O . MET A 1 319 ? 6.659 2.269 -19.141 1.00 94.75 319 MET A O 1
ATOM 2356 N N . GLY A 1 320 ? 5.696 2.140 -17.124 1.00 93.94 320 GLY A N 1
ATOM 2357 C CA . GLY A 1 320 ? 4.333 2.299 -17.630 1.00 93.94 320 GLY A CA 1
ATOM 2358 C C . GLY A 1 320 ? 3.994 3.740 -17.992 1.00 93.94 320 GLY A C 1
ATOM 2359 O O . GLY A 1 320 ? 4.539 4.685 -17.409 1.00 93.94 320 GLY A O 1
ATOM 2360 N N . SER A 1 321 ? 3.049 3.895 -18.915 1.00 93.44 321 SER A N 1
ATOM 2361 C CA . SER A 1 321 ? 2.499 5.191 -19.296 1.00 93.44 321 SER A CA 1
ATOM 2362 C C . SER A 1 321 ? 1.293 5.531 -18.430 1.00 93.44 321 SER A C 1
ATOM 2364 O O . SER A 1 321 ? 0.545 4.659 -17.981 1.00 93.44 321 SER A O 1
ATOM 2366 N N . ILE A 1 322 ? 1.105 6.823 -18.191 1.00 93.12 322 ILE A N 1
ATOM 2367 C CA . ILE A 1 322 ? -0.012 7.332 -17.404 1.00 93.12 322 ILE A CA 1
ATOM 2368 C C . ILE A 1 322 ? -1.182 7.662 -18.333 1.00 93.12 322 ILE A C 1
ATOM 2370 O O . ILE A 1 322 ? -1.017 8.378 -19.319 1.00 93.12 322 ILE A O 1
ATOM 2374 N N . LYS A 1 323 ? -2.362 7.114 -18.030 1.00 90.44 323 LYS A N 1
ATOM 2375 C CA . LYS A 1 323 ? -3.605 7.332 -18.781 1.00 90.44 323 LYS A CA 1
ATOM 2376 C C . LYS A 1 323 ? -4.692 7.844 -17.850 1.00 90.44 323 LYS A C 1
ATOM 2378 O O . LYS A 1 323 ? -4.789 7.384 -16.716 1.00 90.44 323 LYS A O 1
ATOM 2383 N N . ARG A 1 324 ? -5.538 8.748 -18.337 1.00 88.06 324 ARG A N 1
ATOM 2384 C CA . ARG A 1 324 ? -6.687 9.236 -17.570 1.00 88.06 324 ARG A CA 1
ATOM 2385 C C . ARG A 1 324 ? -7.738 8.132 -17.450 1.00 88.06 324 ARG A C 1
ATOM 2387 O O . ARG A 1 324 ? -8.048 7.475 -18.436 1.00 88.06 324 ARG A O 1
ATOM 2394 N N . SER A 1 325 ? -8.290 7.921 -16.261 1.00 81.56 325 SER A N 1
ATOM 2395 C CA . SER A 1 325 ? -9.306 6.881 -16.013 1.00 81.56 325 SER A CA 1
ATOM 2396 C C . SER A 1 325 ? -10.525 7.021 -16.932 1.00 81.56 325 SER A C 1
ATOM 2398 O O . SER A 1 325 ? -11.037 6.023 -17.435 1.00 81.56 325 SER A O 1
ATOM 2400 N N . ASP A 1 326 ? -10.927 8.256 -17.233 1.00 76.06 326 ASP A N 1
ATOM 2401 C CA . ASP A 1 326 ? -12.103 8.534 -18.062 1.00 76.06 326 ASP A CA 1
ATOM 2402 C C . ASP A 1 326 ? -11.868 8.275 -19.563 1.00 76.06 326 ASP A C 1
ATOM 2404 O O . ASP A 1 326 ? -12.823 8.065 -20.304 1.00 76.06 326 ASP A O 1
ATOM 2408 N N . SER A 1 327 ? -10.613 8.244 -20.039 1.00 64.19 327 SER A N 1
ATOM 2409 C CA . SER A 1 327 ? -10.317 7.981 -21.459 1.00 64.19 327 SER A CA 1
ATOM 2410 C C . SER A 1 327 ? -10.351 6.496 -21.824 1.00 64.19 327 SER A C 1
ATOM 2412 O O . SER A 1 327 ? -10.193 6.138 -22.991 1.00 64.19 327 SER A O 1
ATOM 2414 N N . GLN A 1 328 ? -10.569 5.623 -20.836 1.00 55.38 328 GLN A N 1
ATOM 2415 C CA . GLN A 1 328 ? -10.746 4.188 -21.039 1.00 55.38 328 GLN A CA 1
ATOM 2416 C C . GLN A 1 328 ? -12.211 3.809 -21.316 1.00 55.38 328 GLN A C 1
ATOM 2418 O O . GLN A 1 328 ? -12.477 2.700 -21.784 1.00 55.38 328 GLN A O 1
ATOM 2423 N N . ALA A 1 329 ? -13.152 4.736 -21.096 1.00 55.66 329 ALA A N 1
ATOM 2424 C CA . ALA A 1 329 ? -14.494 4.641 -21.648 1.00 55.66 329 ALA A CA 1
ATOM 2425 C C . ALA A 1 329 ? -14.415 4.972 -23.146 1.00 55.66 329 ALA A C 1
ATOM 2427 O O . ALA A 1 329 ? -14.184 6.117 -23.533 1.00 55.66 329 ALA A O 1
ATOM 2428 N N . GLY A 1 330 ? -14.560 3.955 -24.000 1.00 55.50 330 GLY A N 1
ATOM 2429 C CA . GLY A 1 330 ? -14.750 4.170 -25.436 1.00 55.50 330 GLY A CA 1
ATOM 2430 C C . GLY A 1 330 ? -15.946 5.097 -25.701 1.00 55.50 330 GLY A C 1
ATOM 2431 O O . GLY A 1 330 ? -16.760 5.303 -24.797 1.00 55.50 330 GLY A O 1
ATOM 2432 N N . PRO A 1 331 ? -16.068 5.669 -26.914 1.00 54.91 331 PRO A N 1
ATOM 2433 C CA . PRO A 1 331 ? -17.166 6.570 -27.241 1.00 54.91 331 PRO A CA 1
ATOM 2434 C C . PRO A 1 331 ? -18.493 5.901 -26.884 1.00 54.91 331 PRO A C 1
ATOM 2436 O O . PRO A 1 331 ? -18.852 4.867 -27.446 1.00 54.91 331 PRO A O 1
ATOM 2439 N N . ILE A 1 332 ? -19.189 6.472 -25.902 1.00 59.50 332 ILE A N 1
ATOM 2440 C CA . ILE A 1 332 ? -20.547 6.064 -25.566 1.00 59.50 332 ILE A CA 1
ATOM 2441 C C . ILE A 1 332 ? -21.374 6.428 -26.803 1.00 59.50 332 ILE A C 1
ATOM 2443 O O . ILE A 1 332 ? -21.364 7.605 -27.179 1.00 59.50 332 ILE A O 1
ATOM 2447 N N . PRO A 1 333 ? -22.033 5.466 -27.476 1.00 58.53 333 PRO A N 1
ATOM 2448 C CA . PRO A 1 333 ? -22.873 5.777 -28.619 1.00 58.53 333 PRO A CA 1
ATOM 2449 C C . PRO A 1 333 ? -23.885 6.834 -28.189 1.00 58.53 333 PRO A C 1
ATOM 2451 O O . PRO A 1 333 ? -24.622 6.633 -27.220 1.00 58.53 333 PRO A O 1
ATOM 2454 N N . SER A 1 334 ? -23.875 7.980 -28.868 1.00 66.69 334 SER A N 1
ATOM 2455 C CA . SER A 1 334 ? -24.883 9.005 -28.636 1.00 66.69 334 SER A CA 1
ATOM 2456 C C . SER A 1 334 ? -26.252 8.376 -28.900 1.00 66.69 334 SER A C 1
ATOM 2458 O O . SER A 1 334 ? -26.433 7.772 -29.961 1.00 66.69 334 SER A O 1
ATOM 2460 N N . PRO A 1 335 ? -27.243 8.533 -28.007 1.00 66.19 335 PRO A N 1
ATOM 2461 C CA . PRO A 1 335 ? -28.612 8.134 -28.316 1.00 66.19 335 PRO A CA 1
ATOM 2462 C C . PRO A 1 335 ? -29.204 8.932 -29.493 1.00 66.19 335 PRO A C 1
ATOM 2464 O O . PRO A 1 335 ? -30.292 8.602 -29.955 1.00 66.19 335 PRO A O 1
ATOM 2467 N N . PHE A 1 336 ? -28.500 9.960 -29.984 1.00 63.47 336 PHE A N 1
ATOM 2468 C CA . PHE A 1 336 ? -28.919 10.799 -31.104 1.00 63.47 336 PHE A CA 1
ATOM 2469 C C . PHE A 1 336 ? -28.205 10.528 -32.435 1.00 63.47 336 PHE A C 1
ATOM 2471 O O . PHE A 1 336 ? -28.574 11.167 -33.416 1.00 63.47 336 PHE A O 1
ATOM 2478 N N . GLY A 1 337 ? -27.280 9.560 -32.497 1.00 55.78 337 GLY A N 1
ATOM 2479 C CA . GLY A 1 337 ? -26.555 9.234 -33.735 1.00 55.78 337 GLY A CA 1
ATOM 2480 C C . GLY A 1 337 ? -25.451 10.223 -34.083 1.00 55.78 337 GLY A C 1
ATOM 2481 O O . GLY A 1 337 ? -25.675 11.448 -33.982 1.00 55.78 337 GLY A O 1
#

Secondary structure (DSSP, 8-state):
-----------------------------PPPP------------------PPPP----------------------------PPP--GGG--------------------PPTT---TT--HHHHHHHHHHHHHTT-HHHHHHHHHHHHHHHHHHHHTT---HHHHHHHHHHHHHHHHHHHHHHHHHT--TT-HHHHHHHHHHHHHHHHS---HHHHHHHHHHHHHHHHHTT-HHHHHHHHHHHHTT--GGGHHHHHHHHHHHHHTTS--SS--TT--TT-B-TTT--B--SSS-EEETTT--EES---SSB-TTTSSSBEEEGGGGS--PPPTT-

Organism: Asparagus officinalis (NCBI:txid4686)